Protein AF-A0AAV3U5C5-F1 (afdb_monomer_lite)

Sequence (260 aa):
MSHRVIARTLALFCFAVVALTWTHAQAQTIAQAELSLRKLQQQKQNLAGQLLNLQQQQSAAVASQNEADQELAQKQADLSEVLQHKRNAEIKLHTKPTAENERLVQDLKRSLELSEKIVSRRELEVSRAERRYQSITQRLVGIQRQLAATEISIDGQRTQLASLKQQATAQAQAAAAEAAKRKQQLALKAAEKAEKAAEAKRAVAQPAEPKPAPAEVAEAPEIGRDAAESEAEEPGAAPSLDEQMDAINRASDSIFTTGW

Organism: NCBI:txid1306992

Secondary structure (DSSP, 8-state):
--HHHHHHHHHHHHHHHHHHHHHHHHHHHHHHHHHHHHHHHHHHHHHHHHHHHHHHHHHHHHHHHHHHHHHHHHHHHHHHHHHHHHHHHHHHHHTS--HHHHHHHHHHHHHHHHHHHHHHHHHHHHHHHHHHHHHHHHHHHHHHHHHHHHHHHHHHHHHHHHHHHHHHHHHHHHHHHHHHHHHHHHHHHHHHHHHHHHHHHHHHTPPPP--------------------------PPPPPHHHHHHHHHHHHHTSSS---

Foldseek 3Di:
DDPVVVVVVVVVVVVVVVVVVVLVVLVVVLVVLVVVLVVLVVVLVVLVVVLVVLVVVLVVLVVQLVVLVVVLVVLVVVLVVLVVVLVVLLVVLVVPDDPVSVVVNVVSVVVSVVSVVVSVVSVVSNVVSVVSNVVSVVVSVVSVVVSVVSVVVSVVSVVVSVVSVVVSVVVVVVVVVVVVVVVVVVVVVVVVVVVVVVVVVVVVPDDDDDDDDDDDDDDDDDDDDDDDDDDDDDDDDDDDPVVVVVVVVVVVVVVPPDDD

Structure (mmCIF, N/CA/C/O backbone):
data_AF-A0AAV3U5C5-F1
#
_entry.id   AF-A0AAV3U5C5-F1
#
loop_
_atom_site.group_PDB
_atom_site.id
_atom_site.type_symbol
_atom_site.label_atom_id
_atom_site.label_alt_id
_atom_site.label_comp_id
_atom_site.label_asym_id
_atom_site.label_entity_id
_atom_site.label_seq_id
_atom_site.pdbx_PDB_ins_code
_atom_site.Cartn_x
_atom_site.Cartn_y
_atom_site.Cartn_z
_atom_site.occupancy
_atom_site.B_iso_or_equiv
_atom_site.auth_seq_id
_atom_site.auth_comp_id
_atom_site.auth_asym_id
_atom_site.auth_atom_id
_atom_site.pdbx_PDB_model_num
ATOM 1 N N . MET A 1 1 ? 34.949 -18.029 -66.456 1.00 52.91 1 MET A N 1
ATOM 2 C CA . MET A 1 1 ? 34.682 -17.002 -65.421 1.00 52.91 1 MET A CA 1
ATOM 3 C C . MET A 1 1 ? 35.843 -16.982 -64.443 1.00 52.91 1 MET A C 1
ATOM 5 O O . MET A 1 1 ? 36.230 -18.040 -63.971 1.00 52.91 1 MET A O 1
ATOM 9 N N . SER A 1 2 ? 36.468 -15.828 -64.206 1.00 58.41 2 SER A N 1
ATOM 10 C CA . SER A 1 2 ? 37.715 -15.757 -63.435 1.00 58.41 2 SER A CA 1
ATOM 11 C C . SER A 1 2 ? 37.453 -15.821 -61.925 1.00 58.41 2 SER A C 1
ATOM 13 O O . SER A 1 2 ? 36.527 -15.183 -61.425 1.00 58.41 2 SER A O 1
ATOM 15 N N . HIS A 1 3 ? 38.304 -16.535 -61.179 1.00 60.59 3 HIS A N 1
ATOM 16 C CA . HIS A 1 3 ? 38.264 -16.640 -59.708 1.00 60.59 3 HIS A CA 1
ATOM 17 C C . HIS A 1 3 ? 38.139 -15.284 -58.983 1.00 60.59 3 HIS A C 1
ATOM 19 O O . HIS A 1 3 ? 37.604 -15.206 -57.880 1.00 60.59 3 HIS A O 1
ATOM 25 N N . ARG A 1 4 ? 38.570 -14.190 -59.624 1.00 63.28 4 ARG A N 1
ATOM 26 C CA . ARG A 1 4 ? 38.451 -12.815 -59.118 1.00 63.28 4 ARG A CA 1
ATOM 27 C C . ARG A 1 4 ? 37.014 -12.282 -59.090 1.00 63.28 4 ARG A C 1
ATOM 29 O O . ARG A 1 4 ? 36.712 -11.446 -58.244 1.00 63.28 4 ARG A O 1
ATOM 36 N N . VAL A 1 5 ? 36.143 -12.729 -59.997 1.00 68.12 5 VAL A N 1
ATOM 37 C CA . VAL A 1 5 ? 34.721 -12.341 -60.008 1.00 68.12 5 VAL A CA 1
ATOM 38 C C . VAL A 1 5 ? 33.996 -13.037 -58.863 1.00 68.12 5 VAL A C 1
ATOM 40 O O . VAL A 1 5 ? 33.348 -12.360 -58.074 1.00 68.12 5 VAL A O 1
ATOM 43 N N . ILE A 1 6 ? 34.223 -14.346 -58.703 1.00 70.06 6 ILE A N 1
ATOM 44 C CA . ILE A 1 6 ? 33.633 -15.165 -57.633 1.00 70.06 6 ILE A CA 1
ATOM 45 C C . ILE A 1 6 ? 34.046 -14.635 -56.251 1.00 70.06 6 ILE A C 1
ATOM 47 O O . ILE A 1 6 ? 33.190 -14.427 -55.395 1.00 70.06 6 ILE A O 1
ATOM 51 N N . ALA A 1 7 ? 35.332 -14.322 -56.049 1.00 68.88 7 ALA A N 1
ATOM 52 C CA . ALA A 1 7 ? 35.828 -13.769 -54.786 1.00 68.88 7 ALA A CA 1
ATOM 53 C C . ALA A 1 7 ? 35.222 -12.391 -54.444 1.00 68.88 7 ALA A C 1
ATOM 55 O O . ALA A 1 7 ? 34.944 -12.110 -53.280 1.00 68.88 7 ALA A O 1
ATOM 56 N N . ARG A 1 8 ? 34.969 -11.534 -55.444 1.00 68.88 8 ARG A N 1
ATOM 57 C CA . ARG A 1 8 ? 34.335 -10.219 -55.240 1.00 68.88 8 ARG A CA 1
ATOM 58 C C . ARG A 1 8 ? 32.852 -10.329 -54.905 1.00 68.88 8 ARG A C 1
ATOM 60 O O . ARG A 1 8 ? 32.390 -9.619 -54.017 1.00 68.88 8 ARG A O 1
ATOM 67 N N . THR A 1 9 ? 32.117 -11.217 -55.571 1.00 71.69 9 THR A N 1
ATOM 68 C CA . THR A 1 9 ? 30.705 -11.473 -55.248 1.00 71.69 9 THR A CA 1
ATOM 69 C C . THR A 1 9 ? 30.540 -12.079 -53.858 1.00 71.69 9 THR A C 1
ATOM 71 O O . THR A 1 9 ? 29.644 -11.675 -53.126 1.00 71.69 9 THR A O 1
ATOM 74 N N . LEU A 1 10 ? 31.440 -12.978 -53.452 1.00 71.50 10 LEU A N 1
ATOM 75 C CA . LEU A 1 10 ? 31.389 -13.619 -52.137 1.00 71.50 10 LEU A CA 1
ATOM 76 C C . LEU A 1 10 ? 31.756 -12.634 -51.013 1.00 71.50 10 LEU A C 1
ATOM 78 O O . LEU A 1 10 ? 31.081 -12.594 -49.991 1.00 71.50 10 LEU A O 1
ATOM 82 N N . ALA A 1 11 ? 32.741 -11.757 -51.236 1.00 67.44 11 ALA A N 1
ATOM 83 C CA . ALA A 1 11 ? 33.081 -10.688 -50.294 1.00 67.44 11 ALA A CA 1
ATOM 84 C C . ALA A 1 11 ? 31.945 -9.662 -50.116 1.00 67.44 11 ALA A C 1
ATOM 86 O O . ALA A 1 11 ? 31.666 -9.255 -48.991 1.00 67.44 11 ALA A O 1
ATOM 87 N N . LEU A 1 12 ? 31.265 -9.270 -51.202 1.00 71.69 12 LEU A N 1
ATOM 88 C CA . LEU A 1 12 ? 30.098 -8.379 -51.141 1.00 71.69 12 LEU A CA 1
ATOM 89 C C . LEU A 1 12 ? 28.916 -9.031 -50.416 1.00 71.69 12 LEU A C 1
ATOM 91 O O . LEU A 1 12 ? 28.253 -8.367 -49.622 1.00 71.69 12 LEU A O 1
ATOM 95 N N . PHE A 1 13 ? 28.686 -10.325 -50.643 1.00 70.88 13 PHE A N 1
ATOM 96 C CA . PHE A 1 13 ? 27.645 -11.084 -49.955 1.00 70.88 13 PHE A CA 1
ATOM 97 C C . PHE A 1 13 ? 27.923 -11.187 -48.448 1.00 70.88 13 PHE A C 1
ATOM 99 O O . PHE A 1 13 ? 27.050 -10.871 -47.646 1.00 70.88 13 PHE A O 1
ATOM 106 N N . CYS A 1 14 ? 29.155 -11.516 -48.046 1.00 66.62 14 CYS A N 1
ATOM 107 C CA . CYS A 1 14 ? 29.541 -11.541 -46.632 1.00 66.62 14 CYS A CA 1
ATOM 108 C C . CYS A 1 14 ? 29.395 -10.164 -45.963 1.00 66.62 14 CYS A C 1
ATOM 110 O O . CYS A 1 14 ? 28.895 -10.081 -44.845 1.00 66.62 14 CYS A O 1
ATOM 112 N N . PHE A 1 15 ? 29.768 -9.075 -46.645 1.00 66.38 15 PHE A N 1
ATOM 113 C CA . PHE A 1 15 ? 29.607 -7.718 -46.109 1.00 66.38 15 PHE A CA 1
ATOM 114 C C . PHE A 1 15 ? 28.131 -7.329 -45.939 1.00 66.38 15 PHE A C 1
ATOM 116 O O . PHE A 1 15 ? 27.765 -6.718 -44.935 1.00 66.38 15 PHE A O 1
ATOM 123 N N . ALA A 1 16 ? 27.279 -7.707 -46.898 1.00 63.44 16 ALA A N 1
ATOM 124 C CA . ALA A 1 16 ? 25.841 -7.472 -46.829 1.00 63.44 16 ALA A CA 1
ATOM 125 C C . ALA A 1 16 ? 25.197 -8.252 -45.673 1.00 63.44 16 ALA A C 1
ATOM 127 O O . ALA A 1 16 ? 24.430 -7.676 -44.905 1.00 63.44 16 ALA A O 1
ATOM 128 N N . VAL A 1 17 ? 25.559 -9.527 -45.497 1.00 67.00 17 VAL A N 1
ATOM 129 C CA . VAL A 1 17 ? 25.061 -10.364 -44.395 1.00 67.00 17 VAL A CA 1
ATOM 130 C C . VAL A 1 17 ? 25.483 -9.797 -43.039 1.00 67.00 17 VAL A C 1
ATOM 132 O O . VAL A 1 17 ? 24.638 -9.653 -42.162 1.00 67.00 17 VAL A O 1
ATOM 135 N N . VAL A 1 18 ? 26.746 -9.388 -42.873 1.00 67.81 18 VAL A N 1
ATOM 136 C CA . VAL A 1 18 ? 27.226 -8.784 -41.617 1.00 67.81 18 VAL A CA 1
ATOM 137 C C . VAL A 1 18 ? 26.466 -7.490 -41.299 1.00 67.81 18 VAL A C 1
ATOM 139 O O . VAL A 1 18 ? 25.966 -7.338 -40.185 1.00 67.81 18 VAL A O 1
ATOM 142 N N . ALA A 1 19 ? 26.280 -6.598 -42.277 1.00 62.50 19 ALA A N 1
ATOM 143 C CA . ALA A 1 19 ? 25.527 -5.354 -42.089 1.00 62.50 19 ALA A CA 1
ATOM 144 C C . ALA A 1 19 ? 24.040 -5.593 -41.737 1.00 62.50 19 ALA A C 1
ATOM 146 O O . ALA A 1 19 ? 23.488 -4.924 -40.858 1.00 62.50 19 ALA A O 1
ATOM 147 N N . LEU A 1 20 ? 23.401 -6.582 -42.370 1.00 62.69 20 LEU A N 1
ATOM 148 C CA . LEU A 1 20 ? 22.025 -6.995 -42.069 1.00 62.69 20 LEU A CA 1
ATOM 149 C C . LEU A 1 20 ? 21.899 -7.600 -40.666 1.00 62.69 20 LEU A C 1
ATOM 151 O O . LEU A 1 20 ? 20.990 -7.244 -39.922 1.00 62.69 20 LEU A O 1
ATOM 155 N N . THR A 1 21 ? 22.827 -8.466 -40.258 1.00 68.88 21 THR A N 1
ATOM 156 C CA . THR A 1 21 ? 22.785 -9.064 -38.913 1.00 68.88 21 THR A CA 1
ATOM 157 C C . THR A 1 21 ? 23.006 -8.037 -37.804 1.00 68.88 21 THR A C 1
ATOM 159 O O . THR A 1 21 ? 22.402 -8.146 -36.738 1.00 68.88 21 THR A O 1
ATOM 162 N N . TRP A 1 22 ? 23.816 -7.006 -38.052 1.00 65.12 22 TRP A N 1
ATOM 163 C CA . TRP A 1 22 ? 24.152 -6.009 -37.037 1.00 65.12 22 TRP A CA 1
ATOM 164 C C . TRP A 1 22 ? 23.026 -4.992 -36.815 1.00 65.12 22 TRP A C 1
ATOM 166 O O . TRP A 1 22 ? 22.674 -4.688 -35.675 1.00 65.12 22 TRP A O 1
ATOM 176 N N . THR A 1 23 ? 22.380 -4.552 -37.897 1.00 68.75 23 THR A N 1
ATOM 177 C CA . THR A 1 23 ? 21.176 -3.707 -37.826 1.00 68.75 23 THR A CA 1
ATOM 178 C C . THR A 1 23 ? 19.999 -4.445 -37.185 1.00 68.75 23 THR A C 1
ATOM 180 O O . THR A 1 23 ? 19.270 -3.866 -36.380 1.00 68.75 23 THR A O 1
ATOM 183 N N . HIS A 1 24 ? 19.848 -5.744 -37.459 1.00 72.56 24 HIS A N 1
ATOM 184 C CA . HIS A 1 24 ? 18.812 -6.563 -36.834 1.00 72.56 24 HIS A CA 1
ATOM 185 C C . HIS A 1 24 ? 19.057 -6.765 -35.330 1.00 72.56 24 HIS A C 1
ATOM 187 O O . HIS A 1 24 ? 18.125 -6.648 -34.535 1.00 72.56 24 HIS A O 1
ATOM 193 N N . ALA A 1 25 ? 20.310 -6.987 -34.918 1.00 73.88 25 ALA A N 1
ATOM 194 C CA . ALA A 1 25 ? 20.675 -7.091 -33.506 1.00 73.88 25 ALA A CA 1
ATOM 195 C C . ALA A 1 25 ? 20.388 -5.790 -32.731 1.00 73.88 25 ALA A C 1
ATOM 197 O O . ALA A 1 25 ? 19.863 -5.842 -31.622 1.00 73.88 25 ALA A O 1
ATOM 198 N N . GLN A 1 26 ? 20.655 -4.619 -33.321 1.00 79.25 26 GLN A N 1
ATOM 199 C CA . GLN A 1 26 ? 20.307 -3.327 -32.711 1.00 79.25 26 GLN A CA 1
ATOM 200 C C . GLN A 1 26 ? 18.803 -3.059 -32.649 1.00 79.25 26 GLN A C 1
ATOM 202 O O . GLN A 1 26 ? 18.301 -2.541 -31.653 1.00 79.25 26 GLN A O 1
ATOM 207 N N . ALA A 1 27 ? 18.061 -3.416 -33.697 1.00 81.44 27 ALA A N 1
ATOM 208 C CA . ALA A 1 27 ? 16.608 -3.294 -33.677 1.00 81.44 27 ALA A CA 1
ATOM 209 C C . ALA A 1 27 ? 15.999 -4.160 -32.560 1.00 81.44 27 ALA A C 1
ATOM 211 O O . ALA A 1 27 ? 15.094 -3.717 -31.853 1.00 81.44 27 ALA A O 1
ATOM 212 N N . GLN A 1 28 ? 16.542 -5.363 -32.346 1.00 87.06 28 GLN A N 1
ATOM 213 C CA . GLN A 1 28 ? 16.124 -6.248 -31.261 1.00 87.06 28 GLN A CA 1
ATOM 214 C C . GLN A 1 28 ? 16.450 -5.681 -29.875 1.00 87.06 28 GLN A C 1
ATOM 216 O O . GLN A 1 28 ? 15.596 -5.748 -28.992 1.00 87.06 28 GLN A O 1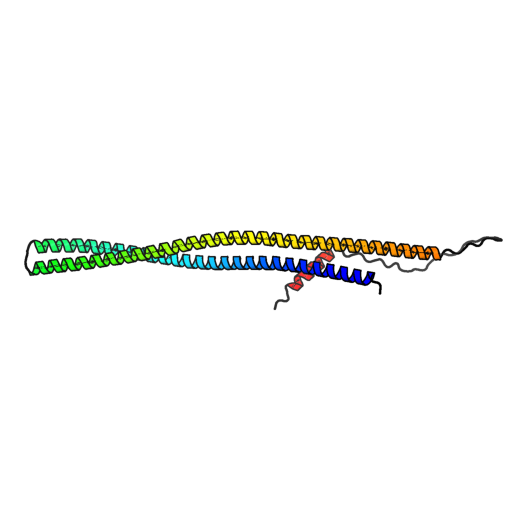
ATOM 221 N N . THR A 1 29 ? 17.631 -5.089 -29.662 1.00 88.88 29 THR A N 1
ATOM 222 C CA . THR A 1 29 ? 17.974 -4.492 -28.357 1.00 88.88 29 THR A CA 1
ATOM 223 C C . THR A 1 29 ? 17.104 -3.281 -28.032 1.00 88.88 29 THR A C 1
ATOM 225 O O . THR A 1 29 ? 16.639 -3.151 -26.899 1.00 88.88 29 THR A O 1
ATOM 228 N N . ILE A 1 30 ? 16.804 -2.432 -29.020 1.00 90.06 30 ILE A N 1
ATOM 229 C CA . ILE A 1 30 ? 15.871 -1.312 -28.846 1.00 90.06 30 ILE A CA 1
ATOM 230 C C . ILE A 1 30 ? 14.464 -1.834 -28.536 1.00 90.06 30 ILE A C 1
ATOM 232 O O . ILE A 1 30 ? 13.859 -1.395 -27.560 1.00 90.06 30 ILE A O 1
ATOM 236 N N . ALA A 1 31 ? 13.961 -2.813 -29.293 1.00 90.44 31 ALA A N 1
ATOM 237 C CA . ALA A 1 31 ? 12.640 -3.396 -29.057 1.00 90.44 31 ALA A CA 1
ATOM 238 C C . ALA A 1 31 ? 12.519 -4.041 -27.662 1.00 90.44 31 ALA A C 1
ATOM 240 O O . ALA A 1 31 ? 11.490 -3.907 -26.997 1.00 90.44 31 ALA A O 1
ATOM 241 N N . GLN A 1 32 ? 13.576 -4.703 -27.181 1.00 92.25 32 GLN A N 1
ATOM 242 C CA . GLN A 1 32 ? 13.624 -5.260 -25.826 1.00 92.25 32 GLN A CA 1
ATOM 243 C C . GLN A 1 32 ? 13.565 -4.168 -24.750 1.00 92.25 32 GLN A C 1
ATOM 245 O O . GLN A 1 32 ? 12.815 -4.318 -23.783 1.00 92.25 32 GLN A O 1
ATOM 250 N N . ALA A 1 33 ? 14.297 -3.065 -24.932 1.00 91.06 33 ALA A N 1
ATOM 251 C CA . ALA A 1 33 ? 14.271 -1.918 -24.022 1.00 91.06 33 ALA A CA 1
ATOM 252 C C . ALA A 1 33 ? 12.919 -1.173 -24.040 1.00 91.06 33 ALA A C 1
ATOM 254 O O . ALA A 1 33 ? 12.448 -0.677 -23.018 1.00 91.06 33 ALA A O 1
ATOM 255 N N . GLU A 1 34 ? 12.234 -1.115 -25.182 1.00 94.19 34 GLU A N 1
ATOM 256 C CA . GLU A 1 34 ? 10.872 -0.568 -25.245 1.00 94.19 34 GLU A CA 1
ATOM 257 C C . GLU A 1 34 ? 9.866 -1.467 -24.524 1.00 94.19 34 GLU A C 1
ATOM 259 O O . GLU A 1 34 ? 8.966 -0.985 -23.831 1.00 94.19 34 GLU A O 1
ATOM 264 N N . LEU A 1 35 ? 10.023 -2.784 -24.648 1.00 96.06 35 LEU A N 1
ATOM 265 C CA . LEU A 1 35 ? 9.165 -3.752 -23.979 1.00 96.06 35 LEU A CA 1
ATOM 266 C C . LEU A 1 35 ? 9.375 -3.749 -22.458 1.00 96.06 35 LEU A C 1
ATOM 268 O O . LEU A 1 35 ? 8.392 -3.818 -21.717 1.00 96.06 35 LEU A O 1
ATOM 272 N N . SER A 1 36 ? 10.616 -3.632 -21.971 1.00 93.62 36 SER A N 1
ATOM 273 C CA . SER A 1 36 ? 10.896 -3.468 -20.534 1.00 93.62 36 SER A CA 1
ATOM 274 C C . SER A 1 36 ? 10.278 -2.178 -19.990 1.00 93.62 36 SER A C 1
ATOM 276 O O . SER A 1 36 ? 9.629 -2.207 -18.943 1.00 93.62 36 SER A O 1
ATOM 278 N N . LEU A 1 37 ? 10.385 -1.069 -20.730 1.00 95.50 37 LEU A N 1
ATOM 279 C CA . LEU A 1 37 ? 9.759 0.202 -20.372 1.00 95.50 37 LEU A CA 1
ATOM 280 C C . LEU A 1 37 ? 8.234 0.068 -20.258 1.00 95.50 37 LEU A C 1
ATOM 282 O O . LEU A 1 37 ? 7.653 0.504 -19.264 1.00 95.50 37 LEU A O 1
ATOM 286 N N . ARG A 1 38 ? 7.581 -0.564 -21.243 1.00 96.25 38 ARG A N 1
ATOM 287 C CA . ARG A 1 38 ? 6.127 -0.802 -21.216 1.00 96.25 38 ARG A CA 1
ATOM 288 C C . ARG A 1 38 ? 5.714 -1.641 -20.008 1.00 96.25 38 ARG A C 1
ATOM 290 O O . ARG A 1 38 ? 4.734 -1.308 -19.347 1.00 96.25 38 ARG A O 1
ATOM 297 N N . LYS A 1 39 ? 6.481 -2.686 -19.674 1.00 96.69 39 LYS A N 1
ATOM 298 C CA . LYS A 1 39 ? 6.239 -3.506 -18.475 1.00 96.69 39 LYS A CA 1
ATOM 299 C C . LYS A 1 39 ? 6.327 -2.682 -17.191 1.00 96.69 39 LYS A C 1
ATOM 301 O O . LYS A 1 39 ? 5.444 -2.795 -16.347 1.00 96.69 39 LYS A O 1
ATOM 306 N N . LEU A 1 40 ? 7.340 -1.826 -17.055 1.00 96.00 40 LEU A N 1
ATOM 307 C CA . LEU A 1 40 ? 7.472 -0.941 -15.893 1.00 96.00 40 LEU A CA 1
ATOM 308 C C . LEU A 1 40 ? 6.335 0.087 -15.815 1.00 96.00 40 LEU A C 1
ATOM 310 O O . LEU A 1 40 ? 5.823 0.359 -14.732 1.00 96.00 40 LEU A O 1
ATOM 314 N N . GLN A 1 41 ? 5.891 0.629 -16.951 1.00 95.50 41 GLN A N 1
ATOM 315 C CA . GLN A 1 41 ? 4.736 1.530 -17.004 1.00 95.50 41 GLN A CA 1
ATOM 316 C C . GLN A 1 41 ? 3.443 0.827 -16.579 1.00 95.50 41 GLN A C 1
ATOM 318 O O . GLN A 1 41 ? 2.683 1.377 -15.781 1.00 95.50 41 GLN A O 1
ATOM 323 N N . GLN A 1 42 ? 3.222 -0.404 -17.044 1.00 97.06 42 GLN A N 1
ATOM 324 C CA . GLN A 1 42 ? 2.090 -1.223 -16.615 1.00 97.06 42 GLN A CA 1
ATOM 325 C C . GLN A 1 42 ? 2.174 -1.548 -15.117 1.00 97.06 42 GLN A C 1
ATOM 327 O O . GLN A 1 42 ? 1.183 -1.434 -14.400 1.00 97.06 42 GLN A O 1
ATOM 332 N N . GLN A 1 43 ? 3.363 -1.890 -14.612 1.00 96.50 43 GLN A N 1
ATOM 333 C CA . GLN A 1 43 ? 3.586 -2.100 -13.183 1.00 96.50 43 GLN A CA 1
ATOM 334 C C . GLN A 1 43 ? 3.258 -0.838 -12.376 1.00 96.50 43 GLN A C 1
ATOM 336 O O . GLN A 1 43 ? 2.560 -0.933 -11.369 1.00 96.50 43 GLN A O 1
ATOM 341 N N . LYS A 1 44 ? 3.687 0.345 -12.831 1.00 95.88 44 LYS A N 1
ATOM 342 C CA . LYS A 1 44 ? 3.350 1.626 -12.195 1.00 95.88 44 LYS A CA 1
ATOM 343 C C . LYS A 1 44 ? 1.837 1.861 -12.155 1.00 95.88 44 LYS A C 1
ATOM 345 O O . LYS A 1 44 ? 1.323 2.250 -11.111 1.00 95.88 44 LYS A O 1
ATOM 350 N N . GLN A 1 45 ? 1.119 1.596 -13.248 1.00 96.25 45 GLN A N 1
ATOM 351 C CA . GLN A 1 45 ? -0.346 1.714 -13.286 1.00 96.25 45 GLN A CA 1
ATOM 352 C C . GLN A 1 45 ? -1.023 0.750 -12.304 1.00 96.25 45 GLN A C 1
ATOM 354 O O . GLN A 1 45 ? -1.907 1.157 -11.552 1.00 96.25 45 GLN A O 1
ATOM 359 N N . ASN A 1 46 ? -0.565 -0.502 -12.248 1.00 97.00 46 ASN A N 1
ATOM 360 C CA . ASN A 1 46 ? -1.079 -1.493 -11.304 1.00 97.00 46 ASN A CA 1
ATOM 361 C C . ASN A 1 46 ? -0.843 -1.064 -9.849 1.00 97.00 46 ASN A C 1
ATOM 363 O O . ASN A 1 46 ? -1.760 -1.136 -9.033 1.00 97.00 46 ASN A O 1
ATOM 367 N N . LEU A 1 47 ? 0.361 -0.579 -9.525 1.00 96.50 47 LEU A N 1
ATOM 368 C CA . LEU A 1 47 ? 0.689 -0.069 -8.192 1.00 96.50 47 LEU A CA 1
ATOM 369 C C . LEU A 1 47 ? -0.152 1.162 -7.832 1.00 96.50 47 LEU A C 1
ATOM 371 O O . LEU A 1 47 ? -0.626 1.253 -6.704 1.00 96.50 47 LEU A O 1
ATOM 375 N N . ALA A 1 48 ? -0.400 2.070 -8.779 1.00 93.31 48 ALA A N 1
ATOM 376 C CA . ALA A 1 48 ? -1.277 3.221 -8.568 1.00 93.31 48 ALA A CA 1
ATOM 377 C C . ALA A 1 48 ? -2.732 2.797 -8.291 1.00 93.31 48 ALA A C 1
ATOM 379 O O . ALA A 1 48 ? -3.364 3.321 -7.375 1.00 93.31 48 ALA A O 1
ATOM 380 N N . GLY A 1 49 ? -3.248 1.799 -9.015 1.00 95.75 49 GLY A N 1
ATOM 381 C CA . GLY A 1 49 ? -4.569 1.225 -8.745 1.00 95.75 49 GLY A CA 1
ATOM 382 C C . GLY A 1 49 ? -4.653 0.555 -7.368 1.00 95.75 49 GLY A C 1
ATOM 383 O O . GLY A 1 49 ? -5.621 0.746 -6.634 1.00 95.75 49 GLY A O 1
ATOM 384 N N . GLN A 1 50 ? -3.617 -0.190 -6.970 1.00 96.38 50 GLN A N 1
ATOM 385 C CA . GLN A 1 50 ? -3.537 -0.775 -5.628 1.00 96.38 50 GLN A CA 1
ATOM 386 C C . GLN A 1 50 ? -3.449 0.292 -4.531 1.00 96.38 50 GLN A C 1
ATOM 388 O O . GLN A 1 50 ? -4.081 0.134 -3.487 1.00 96.38 50 GLN A O 1
ATOM 393 N N . LEU A 1 51 ? -2.705 1.376 -4.769 1.00 96.50 51 LEU A N 1
ATOM 394 C CA . LEU A 1 51 ? -2.607 2.514 -3.859 1.00 96.50 51 LEU A CA 1
ATOM 395 C C . LEU A 1 51 ? -3.987 3.137 -3.622 1.00 96.50 51 LEU A C 1
ATOM 397 O O . LEU A 1 51 ? -4.380 3.302 -2.471 1.00 96.50 51 LEU A O 1
ATOM 401 N N . LEU A 1 52 ? -4.735 3.415 -4.693 1.00 95.88 52 LEU A N 1
ATOM 402 C CA . LEU A 1 52 ? -6.081 3.982 -4.606 1.00 95.88 52 LEU A CA 1
ATOM 403 C C . LEU A 1 52 ? -7.027 3.073 -3.805 1.00 95.88 52 LEU A C 1
ATOM 405 O O . LEU A 1 52 ? -7.716 3.535 -2.897 1.00 95.88 52 LEU A O 1
ATOM 409 N N . ASN A 1 53 ? -7.015 1.767 -4.087 1.00 95.31 53 ASN A N 1
ATOM 410 C CA . ASN A 1 53 ? -7.826 0.794 -3.351 1.00 95.31 53 ASN A CA 1
ATOM 411 C C . ASN A 1 53 ? -7.456 0.740 -1.862 1.00 95.31 53 ASN A C 1
ATOM 413 O O . ASN A 1 53 ? -8.336 0.695 -1.004 1.00 95.31 53 ASN A O 1
ATOM 417 N N . LEU A 1 54 ? -6.162 0.759 -1.530 1.00 95.19 54 LEU A N 1
ATOM 418 C CA . LEU A 1 54 ? -5.727 0.784 -0.134 1.00 95.19 54 LEU A CA 1
ATOM 419 C C . LEU A 1 54 ? -6.088 2.096 0.568 1.00 95.19 54 LEU A C 1
ATOM 421 O O . LEU A 1 54 ? -6.417 2.054 1.747 1.00 95.19 54 LEU A O 1
ATOM 425 N N . GLN A 1 55 ? -6.061 3.237 -0.125 1.00 94.75 55 GLN A N 1
ATOM 426 C CA . GLN A 1 55 ? -6.498 4.518 0.441 1.00 94.75 55 GLN A CA 1
ATOM 427 C C . GLN A 1 55 ? -7.987 4.483 0.809 1.00 94.75 55 GLN A C 1
ATOM 429 O O . GLN A 1 55 ? -8.354 4.907 1.902 1.00 94.75 55 GLN A O 1
ATOM 434 N N . GLN A 1 56 ? -8.834 3.894 -0.042 1.00 95.31 56 GLN A N 1
ATOM 435 C CA . GLN A 1 56 ? -10.255 3.688 0.268 1.00 95.31 56 GLN A CA 1
ATOM 436 C C . GLN A 1 56 ? -10.459 2.725 1.450 1.00 95.31 56 GLN A C 1
ATOM 438 O O . GLN A 1 56 ? -11.288 2.961 2.331 1.00 95.31 56 GLN A O 1
ATOM 443 N N . GLN A 1 57 ? -9.677 1.643 1.510 1.00 94.31 57 GLN A N 1
ATOM 444 C CA . GLN A 1 57 ? -9.704 0.728 2.654 1.00 94.31 57 GLN A CA 1
ATOM 445 C C . GLN A 1 57 ? -9.229 1.412 3.938 1.00 94.31 57 GLN A C 1
ATOM 447 O O . GLN A 1 57 ? -9.776 1.143 5.003 1.00 94.31 57 GLN A O 1
ATOM 452 N N . GLN A 1 58 ? -8.244 2.309 3.852 1.00 94.44 58 GLN A N 1
ATOM 453 C CA . GLN A 1 58 ? -7.754 3.071 4.994 1.00 94.44 58 GLN A CA 1
ATOM 454 C C . GLN A 1 58 ? -8.834 4.007 5.527 1.00 94.44 58 GLN A C 1
ATOM 456 O O . GLN A 1 58 ? -9.071 4.003 6.730 1.00 94.44 58 GLN A O 1
ATOM 461 N N . SER A 1 59 ? -9.532 4.750 4.662 1.00 92.81 59 SER A N 1
ATOM 462 C CA . SER A 1 59 ? -10.632 5.612 5.107 1.00 92.81 59 SER A CA 1
ATOM 463 C C . SER A 1 59 ? -11.750 4.813 5.778 1.00 92.81 59 SER A C 1
ATOM 465 O O . SER A 1 59 ? -12.242 5.216 6.829 1.00 92.81 59 SER A O 1
ATOM 467 N N . ALA A 1 60 ? -12.100 3.644 5.229 1.00 93.19 60 ALA A N 1
ATOM 468 C CA . ALA A 1 60 ? -13.088 2.758 5.842 1.00 93.19 60 ALA A CA 1
ATOM 469 C C . ALA A 1 60 ? -12.604 2.185 7.188 1.00 93.19 60 ALA A C 1
ATOM 471 O O . ALA A 1 60 ? -13.382 2.084 8.133 1.00 93.19 60 ALA A O 1
ATOM 472 N N . ALA A 1 61 ? -11.319 1.837 7.301 1.00 94.19 61 ALA A N 1
ATOM 473 C CA . ALA A 1 61 ? -10.734 1.343 8.544 1.00 94.19 61 ALA A CA 1
ATOM 474 C C . ALA A 1 61 ? -10.691 2.422 9.636 1.00 94.19 61 ALA A C 1
ATOM 476 O O . ALA A 1 61 ? -10.982 2.109 10.785 1.00 94.19 61 ALA A O 1
ATOM 477 N N . VAL A 1 62 ? -10.384 3.675 9.281 1.00 95.00 62 VAL A N 1
ATOM 478 C CA . VAL A 1 62 ? -10.438 4.819 10.208 1.00 95.00 62 VAL A CA 1
ATOM 479 C C . VAL A 1 62 ? -11.866 5.053 10.692 1.00 95.00 62 VAL A C 1
ATOM 481 O O . VAL A 1 62 ? -12.082 5.192 11.890 1.00 95.00 62 VAL A O 1
ATOM 484 N N . ALA A 1 63 ? -12.847 5.045 9.784 1.00 93.25 63 ALA A N 1
ATOM 485 C CA . ALA A 1 63 ? -14.252 5.181 10.160 1.00 93.25 63 ALA A CA 1
ATOM 486 C C . ALA A 1 63 ? -14.686 4.064 11.125 1.00 93.25 63 ALA A C 1
ATOM 488 O O . ALA A 1 63 ? -15.202 4.352 12.200 1.00 93.25 63 ALA A O 1
ATOM 489 N N . SER A 1 64 ? -14.375 2.804 10.798 1.00 91.69 64 SER A N 1
ATOM 490 C CA . SER A 1 64 ? -14.687 1.654 11.656 1.00 91.69 64 SER A CA 1
ATOM 491 C C . SER A 1 64 ? -13.981 1.703 13.015 1.00 91.69 64 SER A C 1
ATOM 493 O O . SER A 1 64 ? -14.541 1.220 13.996 1.00 91.69 64 SER A O 1
ATOM 495 N N . GLN A 1 65 ? -12.759 2.238 13.084 1.00 94.31 65 GLN A N 1
ATOM 496 C CA . GLN A 1 65 ? -12.053 2.424 14.349 1.00 94.31 65 GLN A CA 1
ATOM 497 C C . GLN A 1 65 ? -12.746 3.487 15.205 1.00 94.31 65 GLN A C 1
ATOM 499 O O . GLN A 1 65 ? -13.052 3.214 16.359 1.00 94.31 65 GLN A O 1
ATOM 504 N N . ASN A 1 66 ? -13.071 4.645 14.625 1.00 95.06 66 ASN A N 1
ATOM 505 C CA . ASN A 1 66 ? -13.764 5.720 15.337 1.00 95.06 66 ASN A CA 1
ATOM 506 C C . ASN A 1 66 ? -15.134 5.269 15.871 1.00 95.06 66 ASN A C 1
ATOM 508 O O . ASN A 1 66 ? -15.489 5.598 16.999 1.00 95.06 66 ASN A O 1
ATOM 512 N N . GLU A 1 67 ? -15.891 4.503 15.080 1.00 94.88 67 GLU A N 1
ATOM 513 C CA . GLU A 1 67 ? -17.163 3.910 15.513 1.00 94.88 67 GLU A CA 1
ATOM 514 C C . GLU A 1 67 ? -16.961 2.950 16.694 1.00 94.88 67 GLU A C 1
ATOM 516 O O . GLU A 1 67 ? -17.668 3.048 17.696 1.00 94.88 67 GLU A O 1
ATOM 521 N N . ALA A 1 68 ? -15.962 2.062 16.621 1.00 93.06 68 ALA A N 1
ATOM 522 C CA . ALA A 1 68 ? -15.652 1.133 17.706 1.00 93.06 68 ALA A CA 1
ATOM 523 C C . ALA A 1 68 ? -15.208 1.858 18.990 1.00 93.06 68 ALA A C 1
ATOM 525 O O . ALA A 1 68 ? -15.638 1.484 20.082 1.00 93.06 68 ALA A O 1
ATOM 526 N N . ASP A 1 69 ? -14.394 2.908 18.864 1.00 96.12 69 ASP A N 1
ATOM 527 C CA . ASP A 1 69 ? -13.932 3.731 19.987 1.00 96.12 69 ASP A CA 1
ATOM 528 C C . ASP A 1 69 ? -15.101 4.473 20.647 1.00 96.12 69 ASP A C 1
ATOM 530 O O . ASP A 1 69 ? -15.212 4.511 21.875 1.00 96.12 69 ASP A O 1
ATOM 534 N N . GLN A 1 70 ? -16.018 5.014 19.841 1.00 95.88 70 GLN A N 1
ATOM 535 C CA . GLN A 1 70 ? -17.219 5.681 20.335 1.00 95.88 70 GLN A CA 1
ATOM 536 C C . GLN A 1 70 ? -18.157 4.703 21.057 1.00 95.88 70 GLN A C 1
ATOM 538 O O . GLN A 1 70 ? -18.647 5.011 22.147 1.00 95.88 70 GLN A O 1
ATOM 543 N N . GLU A 1 71 ? -18.390 3.515 20.492 1.00 94.31 71 GLU A N 1
ATOM 544 C CA . GLU A 1 71 ? -19.189 2.469 21.138 1.00 94.31 71 GLU A CA 1
ATOM 545 C C . GLU A 1 71 ? -18.555 1.993 22.450 1.00 94.31 71 GLU A C 1
ATOM 547 O O . GLU A 1 71 ? -19.262 1.787 23.442 1.00 94.31 71 GLU A O 1
ATOM 552 N N . LEU A 1 72 ? -17.229 1.832 22.482 1.00 96.44 72 LEU A N 1
ATOM 553 C CA . LEU A 1 72 ? -16.504 1.466 23.694 1.00 96.44 72 LEU A CA 1
ATOM 554 C C . LEU A 1 72 ? -16.659 2.543 24.771 1.00 96.44 72 LEU A C 1
ATOM 556 O O . LEU A 1 72 ? -17.006 2.210 25.904 1.00 96.44 72 LEU A O 1
ATOM 560 N N . ALA A 1 73 ? -16.468 3.816 24.419 1.00 95.81 73 ALA A N 1
ATOM 561 C CA . ALA A 1 73 ? -16.637 4.933 25.345 1.00 95.81 73 ALA A CA 1
ATOM 562 C C . ALA A 1 73 ? -18.059 4.971 25.927 1.00 95.81 73 ALA A C 1
ATOM 564 O O . ALA A 1 73 ? -18.231 5.124 27.138 1.00 95.81 73 ALA A O 1
ATOM 565 N N . GLN A 1 74 ? -19.079 4.745 25.092 1.00 95.69 74 GLN A N 1
ATOM 566 C CA . GLN A 1 74 ? -20.463 4.653 25.554 1.00 95.69 74 GLN A CA 1
ATOM 567 C C . GLN A 1 74 ? -20.659 3.478 26.522 1.00 95.69 74 GLN A C 1
ATOM 569 O O . GLN A 1 74 ? -21.257 3.645 27.582 1.00 95.69 74 GLN A O 1
ATOM 574 N N . LYS A 1 75 ? -20.122 2.291 26.213 1.00 94.38 75 LYS A N 1
ATOM 575 C CA . LYS A 1 75 ? -20.258 1.119 27.093 1.00 94.38 75 LYS A CA 1
ATOM 576 C C . LYS A 1 75 ? -19.484 1.257 28.400 1.00 94.38 75 LYS A C 1
ATOM 578 O O . LYS A 1 75 ? -19.936 0.741 29.420 1.00 94.38 75 LYS A O 1
ATOM 583 N N . GLN A 1 76 ? -18.354 1.956 28.394 1.00 95.62 76 GLN A N 1
ATOM 584 C CA . GLN A 1 76 ? -17.610 2.288 29.607 1.00 95.62 76 GLN A CA 1
ATOM 585 C C . GLN A 1 76 ? -18.382 3.281 30.486 1.00 95.62 76 GLN A C 1
ATOM 587 O O . GLN A 1 76 ? -18.438 3.088 31.702 1.00 95.62 76 GLN A O 1
ATOM 592 N N . ALA A 1 77 ? -19.031 4.285 29.887 1.00 94.56 77 ALA A N 1
ATOM 593 C CA . ALA A 1 77 ? -19.918 5.195 30.608 1.00 94.56 77 ALA A CA 1
ATOM 594 C C . ALA A 1 77 ? -21.101 4.434 31.234 1.00 94.56 77 ALA A C 1
ATOM 596 O O . ALA A 1 77 ? -21.276 4.496 32.453 1.00 94.56 77 ALA A O 1
ATOM 597 N N . ASP A 1 78 ? -21.811 3.613 30.449 1.00 93.44 78 ASP A N 1
ATOM 598 C CA . ASP A 1 78 ? -22.902 2.751 30.930 1.00 93.44 78 ASP A CA 1
ATOM 599 C C . ASP A 1 78 ? -22.438 1.858 32.103 1.00 93.44 78 ASP A C 1
ATOM 601 O O . ASP A 1 78 ? -23.119 1.732 33.123 1.00 93.44 78 ASP A O 1
ATOM 605 N N . LEU A 1 79 ? -21.257 1.230 31.985 1.00 94.50 79 LEU A N 1
ATOM 606 C CA . LEU A 1 79 ? -20.698 0.372 33.033 1.00 94.50 79 LEU A CA 1
ATOM 607 C C . LEU A 1 79 ? -20.411 1.161 34.313 1.00 94.50 79 LEU A C 1
ATOM 609 O O . LEU A 1 79 ? -20.664 0.649 35.402 1.00 94.50 79 LEU A O 1
ATOM 613 N N . SER A 1 80 ? -19.901 2.387 34.198 1.00 94.50 80 SER A N 1
ATOM 614 C CA . SER A 1 80 ? -19.589 3.231 35.353 1.00 94.50 80 SER A CA 1
ATOM 615 C C . SER A 1 80 ? -20.843 3.583 36.164 1.00 94.50 80 SER A C 1
ATOM 617 O O . SER A 1 80 ? -20.846 3.431 37.390 1.00 94.50 80 SER A O 1
ATOM 619 N N . GLU A 1 81 ? -21.941 3.927 35.485 1.00 93.38 81 GLU A N 1
ATOM 620 C CA . GLU A 1 81 ? -23.239 4.192 36.110 1.00 93.38 81 GLU A CA 1
ATOM 621 C C . GLU A 1 81 ? -23.806 2.924 36.757 1.00 93.38 81 GLU A C 1
ATOM 623 O O . GLU A 1 81 ? -24.207 2.922 37.927 1.00 93.38 81 GLU A O 1
ATOM 628 N N . VAL A 1 82 ? -23.783 1.805 36.024 1.00 91.00 82 VAL A N 1
ATOM 629 C CA . VAL A 1 82 ? -24.240 0.503 36.523 1.00 91.00 82 VAL A CA 1
ATOM 630 C C . VAL A 1 82 ? -23.459 0.089 37.769 1.00 91.00 82 VAL A C 1
ATOM 632 O O . VAL A 1 82 ? -24.060 -0.358 38.748 1.00 91.00 82 VAL A O 1
ATOM 635 N N . LEU A 1 83 ? -22.138 0.256 37.767 1.00 91.44 83 LEU A N 1
ATOM 636 C CA . LEU A 1 83 ? -21.271 -0.076 38.892 1.00 91.44 83 LEU A CA 1
ATOM 637 C C . LEU A 1 83 ? -21.625 0.771 40.118 1.00 91.44 83 LEU A C 1
ATOM 639 O O . LEU A 1 83 ? -21.780 0.221 41.212 1.00 91.44 83 LEU A O 1
ATOM 643 N N . GLN A 1 84 ? -21.824 2.080 39.945 1.00 92.31 84 GLN A N 1
ATOM 644 C CA . GLN A 1 84 ? -22.221 2.977 41.030 1.00 92.31 84 GLN A CA 1
ATOM 645 C C . GLN A 1 84 ? -23.576 2.575 41.633 1.00 92.31 84 GLN A C 1
ATOM 647 O O . GLN A 1 84 ? -23.700 2.431 42.854 1.00 92.31 84 GLN A O 1
ATOM 652 N N . HIS A 1 85 ? -24.591 2.341 40.799 1.00 91.00 85 HIS A N 1
ATOM 653 C CA . HIS A 1 85 ? -25.920 1.945 41.266 1.00 91.00 85 HIS A CA 1
ATOM 654 C C . HIS A 1 85 ? -25.920 0.573 41.944 1.00 91.00 85 HIS A C 1
ATOM 656 O O . HIS A 1 85 ? -26.513 0.417 43.016 1.00 91.00 85 HIS A O 1
ATOM 662 N N . LYS A 1 86 ? -25.231 -0.416 41.362 1.00 90.50 86 LYS A N 1
ATOM 663 C CA . LYS A 1 86 ? -25.177 -1.779 41.902 1.00 90.50 86 LYS A CA 1
ATOM 664 C C . LYS A 1 86 ? -24.392 -1.856 43.206 1.00 90.50 86 LYS A C 1
ATOM 666 O O . LYS A 1 86 ? -24.872 -2.507 44.128 1.00 90.50 86 LYS A O 1
ATOM 671 N N . ARG A 1 87 ? -23.264 -1.146 43.342 1.00 89.06 87 ARG A N 1
ATOM 672 C CA . ARG A 1 87 ? -22.531 -1.073 44.622 1.00 89.06 87 ARG A CA 1
ATOM 673 C C . ARG A 1 87 ? -23.368 -0.430 45.723 1.00 89.06 87 ARG A C 1
ATOM 675 O O . ARG A 1 87 ? -23.417 -0.945 46.834 1.00 89.06 87 ARG A O 1
ATOM 682 N N . ASN A 1 88 ? -24.084 0.652 45.418 1.00 90.19 88 ASN A N 1
ATOM 683 C CA . ASN A 1 88 ? -24.984 1.282 46.388 1.00 90.19 88 ASN A CA 1
ATOM 684 C C . ASN A 1 88 ? -26.132 0.348 46.805 1.00 90.19 88 ASN A C 1
ATOM 686 O O . ASN A 1 88 ? -26.525 0.336 47.973 1.00 90.19 88 ASN A O 1
ATOM 690 N N . ALA A 1 89 ? -26.672 -0.435 45.868 1.00 87.94 89 ALA A N 1
ATOM 691 C CA . ALA A 1 89 ? -27.684 -1.446 46.161 1.00 87.94 89 ALA A CA 1
ATOM 692 C C . ALA A 1 89 ? -27.120 -2.591 47.020 1.00 87.94 89 ALA A C 1
ATOM 694 O O . ALA A 1 89 ? -27.747 -2.966 48.006 1.00 87.94 89 ALA A O 1
ATOM 695 N N . GLU A 1 90 ? -25.920 -3.085 46.709 1.00 88.44 90 GLU A N 1
ATOM 696 C CA . GLU A 1 90 ? -25.215 -4.099 47.502 1.00 88.44 90 GLU A CA 1
ATOM 697 C C . GLU A 1 90 ? -24.990 -3.628 48.948 1.00 88.44 90 GLU A C 1
ATOM 699 O O . GLU A 1 90 ? -25.336 -4.348 49.884 1.00 88.44 90 GLU A O 1
ATOM 704 N N . ILE A 1 91 ? -24.509 -2.394 49.149 1.00 89.25 91 ILE A N 1
ATOM 705 C CA . ILE A 1 91 ? -24.324 -1.801 50.485 1.00 89.25 91 ILE A CA 1
ATOM 706 C C . ILE A 1 91 ? -25.649 -1.782 51.259 1.00 89.25 91 ILE A C 1
ATOM 708 O O . ILE A 1 91 ? -25.700 -2.205 52.414 1.00 89.25 91 ILE A O 1
ATOM 712 N N . LYS A 1 92 ? -26.745 -1.342 50.625 1.00 88.81 92 LYS A N 1
ATOM 713 C CA . LYS A 1 92 ? -28.073 -1.312 51.260 1.00 88.81 92 LYS A CA 1
ATOM 714 C C . LYS A 1 92 ? -28.550 -2.712 51.650 1.00 88.81 92 LYS A C 1
ATOM 716 O O . LYS A 1 92 ? -29.055 -2.890 52.756 1.00 88.81 92 LYS A O 1
ATOM 721 N N . LEU A 1 93 ? -28.365 -3.707 50.787 1.00 90.31 93 LEU A N 1
ATOM 722 C CA . LEU A 1 93 ? -28.756 -5.091 51.071 1.00 90.31 93 LEU A CA 1
ATOM 723 C C . LEU A 1 93 ? -27.934 -5.692 52.222 1.00 90.31 93 LEU A C 1
ATOM 725 O O . LEU A 1 93 ? -28.496 -6.366 53.084 1.00 90.31 93 LEU A O 1
ATOM 729 N N . HIS A 1 94 ? -26.640 -5.374 52.312 1.00 84.81 94 HIS A N 1
ATOM 730 C CA . HIS A 1 94 ? -25.782 -5.830 53.410 1.00 84.81 94 HIS A CA 1
ATOM 731 C C . HIS A 1 94 ? -26.132 -5.221 54.771 1.00 84.81 94 HIS A C 1
ATOM 733 O O . HIS A 1 94 ? -25.918 -5.868 55.793 1.00 84.81 94 HIS A O 1
ATOM 739 N N . THR A 1 95 ? -26.717 -4.021 54.814 1.00 86.81 95 THR A N 1
ATOM 740 C CA . THR A 1 95 ? -27.175 -3.428 56.085 1.00 86.81 95 THR A CA 1
ATOM 741 C C . THR A 1 95 ? -28.387 -4.137 56.705 1.00 86.81 95 THR A C 1
ATOM 743 O O . THR A 1 95 ? -28.695 -3.899 57.871 1.00 86.81 95 THR A O 1
ATOM 746 N N . LYS A 1 96 ? -29.072 -5.020 55.961 1.00 85.31 96 LYS A N 1
ATOM 747 C CA . LYS A 1 96 ? -30.198 -5.836 56.448 1.00 85.31 96 LYS A CA 1
ATOM 748 C C . LYS A 1 96 ? -30.047 -7.288 55.972 1.00 85.31 96 LYS A C 1
ATOM 750 O O . LYS A 1 96 ? -30.728 -7.678 55.030 1.00 85.31 96 LYS A O 1
ATOM 755 N N . PRO A 1 97 ? -29.165 -8.100 56.569 1.00 80.94 97 PRO A N 1
ATOM 756 C CA . PRO A 1 97 ? -28.887 -9.440 56.064 1.00 80.94 97 PRO A CA 1
ATOM 757 C C . PRO A 1 97 ? -30.106 -10.361 56.223 1.00 80.94 97 PRO A C 1
ATOM 759 O O . PRO A 1 97 ? -30.584 -10.610 57.328 1.00 80.94 97 PRO A O 1
ATOM 762 N N . THR A 1 98 ? -30.607 -10.864 55.097 1.00 89.50 98 THR A N 1
ATOM 763 C CA . THR A 1 98 ? -31.633 -11.911 55.003 1.00 89.50 98 THR A CA 1
ATOM 764 C C . THR A 1 98 ? -31.240 -12.865 53.877 1.00 89.50 98 THR A C 1
ATOM 766 O O . THR A 1 98 ? -30.529 -12.467 52.953 1.00 89.50 98 THR A O 1
ATOM 769 N N . ALA A 1 99 ? -31.733 -14.105 53.901 1.00 88.31 99 ALA A N 1
ATOM 770 C CA . ALA A 1 99 ? -31.460 -15.075 52.833 1.00 88.31 99 ALA A CA 1
ATOM 771 C C . ALA A 1 99 ? -31.907 -14.575 51.440 1.00 88.31 99 ALA A C 1
ATOM 773 O O . ALA A 1 99 ? -31.309 -14.914 50.421 1.00 88.31 99 ALA A O 1
ATOM 774 N N . GLU A 1 100 ? -32.954 -13.749 51.388 1.00 89.75 100 GLU A N 1
ATOM 775 C CA . GLU A 1 100 ? -33.416 -13.097 50.160 1.00 89.75 100 GLU A CA 1
ATOM 776 C C . GLU A 1 100 ? -32.451 -11.992 49.705 1.00 89.75 100 GLU A C 1
ATOM 778 O O . GLU A 1 100 ? -32.072 -11.943 48.536 1.00 89.75 100 GLU A O 1
ATOM 783 N N . ASN A 1 101 ? -31.965 -11.165 50.635 1.00 89.44 101 ASN A N 1
ATOM 784 C CA . ASN A 1 101 ? -30.995 -10.114 50.331 1.00 89.44 101 ASN A CA 1
ATOM 785 C C . ASN A 1 101 ? -29.639 -10.682 49.892 1.00 89.44 101 ASN A C 1
ATOM 787 O O . ASN A 1 101 ? -29.004 -10.118 49.005 1.00 89.44 101 ASN A O 1
ATOM 791 N N . GLU A 1 102 ? -29.217 -11.825 50.431 1.00 88.44 102 GLU A N 1
ATOM 792 C CA . GLU A 1 102 ? -28.017 -12.533 49.971 1.00 88.44 102 GLU A CA 1
ATOM 793 C C . GLU A 1 102 ? -28.147 -13.022 48.522 1.00 88.44 102 GLU A C 1
ATOM 795 O O . GLU A 1 102 ? -27.204 -12.880 47.739 1.00 88.44 102 GLU A O 1
ATOM 800 N N . ARG A 1 103 ? -29.322 -13.536 48.128 1.00 91.19 103 ARG A N 1
ATOM 801 C CA . ARG A 1 103 ? -29.600 -13.899 46.726 1.00 91.19 103 ARG A CA 1
ATOM 802 C C . ARG A 1 103 ? -29.551 -12.675 45.815 1.00 91.19 103 ARG A C 1
ATOM 804 O O . ARG A 1 103 ? -28.886 -12.717 44.784 1.00 91.19 103 ARG A O 1
ATOM 811 N N . LEU A 1 104 ? -30.166 -11.568 46.229 1.00 91.31 104 LEU A N 1
ATOM 812 C CA . LEU A 1 104 ? -30.135 -10.314 45.471 1.00 91.31 104 LEU A CA 1
ATOM 813 C C . LEU A 1 104 ? -28.707 -9.777 45.295 1.00 91.31 104 LEU A C 1
ATOM 815 O O . LEU A 1 104 ? -28.356 -9.321 44.210 1.00 91.31 104 LEU A O 1
ATOM 819 N N . VAL A 1 105 ? -27.851 -9.871 46.319 1.00 89.94 105 VAL A N 1
ATOM 820 C CA . VAL A 1 105 ? -26.428 -9.505 46.203 1.00 89.94 105 VAL A CA 1
ATOM 821 C C . VAL A 1 105 ? -25.708 -10.389 45.179 1.00 89.94 105 VAL A C 1
ATOM 823 O O . VAL A 1 105 ? -24.938 -9.877 44.364 1.00 89.94 105 VAL A O 1
ATOM 826 N N . GLN A 1 106 ? -25.962 -11.701 45.172 1.00 90.94 106 GLN A N 1
ATOM 827 C CA . GLN A 1 106 ? -25.385 -12.604 44.168 1.00 90.94 106 GLN A CA 1
ATOM 828 C C . GLN A 1 106 ? -25.854 -12.262 42.748 1.00 90.94 106 GLN A C 1
ATOM 830 O O . GLN A 1 106 ? -25.040 -12.244 41.822 1.00 90.94 106 GLN A O 1
ATOM 835 N N . ASP A 1 107 ? -27.133 -11.936 42.570 1.00 91.81 107 ASP A N 1
ATOM 836 C CA . ASP A 1 107 ? -27.679 -11.538 41.271 1.00 91.81 107 ASP A CA 1
ATOM 837 C C . ASP A 1 107 ? -27.114 -10.190 40.795 1.00 91.81 107 ASP A C 1
ATOM 839 O O . ASP A 1 107 ? -26.780 -10.031 39.616 1.00 91.81 107 ASP A O 1
ATOM 843 N N . LEU A 1 108 ? -26.912 -9.232 41.708 1.00 91.94 108 LEU A N 1
ATOM 844 C CA . LEU A 1 108 ? -26.238 -7.967 41.405 1.00 91.94 108 LEU A CA 1
ATOM 845 C C . LEU A 1 108 ? -24.796 -8.189 40.935 1.00 91.94 108 LEU A C 1
ATOM 847 O O . LEU A 1 108 ? -24.411 -7.593 39.926 1.00 91.94 108 LEU A O 1
ATOM 851 N N . LYS A 1 109 ? -24.036 -9.065 41.608 1.00 90.56 109 LYS A N 1
ATOM 852 C CA . LYS A 1 109 ? -22.658 -9.425 41.227 1.00 90.56 109 LYS A CA 1
ATOM 853 C C . LYS A 1 109 ? -22.600 -10.075 39.852 1.00 90.56 109 LYS A C 1
ATOM 855 O O . LYS A 1 109 ? -21.872 -9.595 38.990 1.00 90.56 109 LYS A O 1
ATOM 860 N N . ARG A 1 110 ? -23.439 -11.085 39.598 1.00 93.44 110 ARG A N 1
ATOM 861 C CA . ARG A 1 110 ? -23.533 -11.730 38.275 1.00 93.44 110 ARG A CA 1
ATOM 862 C C . ARG A 1 110 ? -23.869 -10.728 37.176 1.00 93.44 110 ARG A C 1
ATOM 864 O O . ARG A 1 110 ? -23.284 -10.763 36.099 1.00 93.44 110 ARG A O 1
ATOM 871 N N . SER A 1 111 ? -24.810 -9.824 37.435 1.00 90.81 111 SER A N 1
ATOM 872 C CA . SER A 1 111 ? -25.179 -8.798 36.463 1.00 90.81 111 SER A CA 1
ATOM 873 C C . SER A 1 111 ? -24.051 -7.790 36.216 1.00 90.81 111 SER A C 1
ATOM 875 O O . SER A 1 111 ? -23.897 -7.360 35.077 1.00 90.81 111 SER A O 1
ATOM 877 N N . LEU A 1 112 ? -23.264 -7.430 37.236 1.00 91.88 112 LEU A N 1
ATOM 878 C CA . LEU A 1 112 ? -22.085 -6.576 37.070 1.00 91.88 112 LEU A CA 1
ATOM 879 C C . LEU A 1 112 ? -21.007 -7.272 36.226 1.00 91.88 112 LEU A C 1
ATOM 881 O O . LEU A 1 112 ? -20.535 -6.687 35.257 1.00 91.88 112 LEU A O 1
ATOM 885 N N . GLU A 1 113 ? -20.702 -8.540 36.516 1.00 93.00 113 GLU A N 1
ATOM 886 C CA . GLU A 1 113 ? -19.754 -9.346 35.729 1.00 93.00 113 GLU A CA 1
ATOM 887 C C . GLU A 1 113 ? -20.164 -9.453 34.251 1.00 93.00 113 GLU A C 1
ATOM 889 O O . GLU A 1 113 ? -19.318 -9.473 33.355 1.00 93.00 113 GLU A O 1
ATOM 894 N N . LEU A 1 114 ? -21.468 -9.545 33.964 1.00 93.50 114 LEU A N 1
ATOM 895 C CA . LEU A 1 114 ? -21.970 -9.542 32.588 1.00 93.50 114 LEU A CA 1
ATOM 896 C C . LEU A 1 114 ? -21.730 -8.194 31.898 1.00 93.50 114 LEU A C 1
ATOM 898 O O . LEU A 1 114 ? -21.309 -8.184 30.742 1.00 93.50 114 LEU A O 1
ATOM 902 N N . SER A 1 115 ? -21.952 -7.075 32.592 1.00 93.44 115 SER A N 1
ATOM 903 C CA . SER A 1 115 ? -21.663 -5.739 32.057 1.00 93.44 115 SER A CA 1
ATOM 904 C C . SER A 1 115 ? -20.168 -5.535 31.793 1.00 93.44 115 SER A C 1
ATOM 906 O O . SER A 1 115 ? -19.800 -5.036 30.732 1.00 93.44 115 SER A O 1
ATOM 908 N N . GLU A 1 116 ? -19.298 -5.986 32.698 1.00 93.94 116 GLU A N 1
ATOM 909 C CA . GLU A 1 116 ? -17.840 -5.947 32.507 1.00 93.94 116 GLU A CA 1
ATOM 910 C C . GLU A 1 116 ? -17.415 -6.770 31.283 1.00 93.94 116 GLU A C 1
ATOM 912 O O . GLU A 1 116 ? -16.670 -6.287 30.431 1.00 93.94 116 GLU A O 1
ATOM 917 N N . LYS A 1 117 ? -17.974 -7.977 31.109 1.00 95.50 117 LYS A N 1
ATOM 918 C CA . LYS A 1 117 ? -17.730 -8.810 29.917 1.00 95.50 117 LYS A CA 1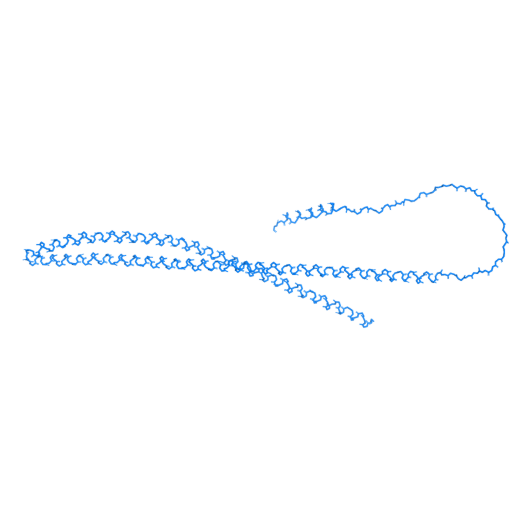
ATOM 919 C C . LYS A 1 117 ? -18.157 -8.131 28.616 1.00 95.50 117 LYS A C 1
ATOM 921 O O . LYS A 1 117 ? -17.526 -8.367 27.585 1.00 95.50 117 LYS A O 1
ATOM 926 N N . ILE A 1 118 ? -19.228 -7.335 28.629 1.00 93.88 118 ILE A N 1
ATOM 927 C CA . ILE A 1 118 ? -19.661 -6.570 27.451 1.00 93.88 118 ILE A CA 1
ATOM 928 C C . ILE A 1 118 ? -18.606 -5.521 27.090 1.00 93.88 118 ILE A C 1
ATOM 930 O O . ILE A 1 118 ? -18.220 -5.450 25.924 1.00 93.88 118 ILE A O 1
ATOM 934 N N . VAL A 1 119 ? -18.100 -4.763 28.068 1.00 95.62 119 VAL A N 1
ATOM 935 C CA . VAL A 1 119 ? -17.035 -3.771 27.841 1.00 95.62 119 VAL A CA 1
ATOM 936 C C . VAL A 1 119 ? -15.767 -4.441 27.314 1.00 95.62 119 VAL A C 1
ATOM 938 O O . VAL A 1 119 ? -15.278 -4.049 26.259 1.00 95.62 119 VAL A O 1
ATOM 941 N N . SER A 1 120 ? -15.302 -5.526 27.939 1.00 95.25 120 SER A N 1
ATOM 942 C CA . SER A 1 120 ? -14.100 -6.239 27.475 1.00 95.25 120 SER A CA 1
ATOM 943 C C . SER A 1 120 ? -14.231 -6.799 26.053 1.00 95.25 120 SER A C 1
ATOM 945 O O . SER A 1 120 ? -13.248 -6.888 25.317 1.00 95.25 120 SER A O 1
ATOM 947 N N . ARG A 1 121 ? -15.441 -7.177 25.618 1.00 95.62 121 ARG A N 1
ATOM 948 C CA . ARG A 1 121 ? -15.676 -7.562 24.215 1.00 95.62 121 ARG A CA 1
ATOM 949 C C . ARG A 1 121 ? -15.516 -6.379 23.263 1.00 95.62 121 ARG A C 1
ATOM 951 O O . ARG A 1 121 ? -14.944 -6.564 22.193 1.00 95.62 121 ARG A O 1
ATOM 958 N N . ARG A 1 122 ? -15.973 -5.184 23.647 1.00 95.69 122 ARG A N 1
ATOM 959 C CA . ARG A 1 122 ? -15.799 -3.966 22.841 1.00 95.69 122 ARG A CA 1
ATOM 960 C C . ARG A 1 122 ? -14.343 -3.517 22.775 1.00 95.69 122 ARG A C 1
ATOM 962 O O . ARG A 1 122 ? -13.872 -3.178 21.697 1.00 95.69 122 ARG A O 1
ATOM 969 N N . GLU A 1 123 ? -13.587 -3.648 23.861 1.00 95.31 123 GLU A N 1
ATOM 970 C CA . GLU A 1 123 ? -12.134 -3.408 23.854 1.00 95.31 123 GLU A CA 1
ATOM 971 C C . GLU A 1 123 ? -11.406 -4.318 22.851 1.00 95.31 123 GLU A C 1
ATOM 973 O O . GLU A 1 123 ? -10.500 -3.891 22.132 1.00 95.31 123 GLU A O 1
ATOM 978 N N . LEU A 1 124 ? -11.835 -5.580 22.740 1.00 95.69 124 LEU A N 1
ATOM 979 C CA . LEU A 1 124 ? -11.289 -6.501 21.747 1.00 95.69 124 LEU A CA 1
ATOM 980 C C . LEU A 1 124 ? -11.625 -6.075 20.308 1.00 95.69 124 LEU A C 1
ATOM 982 O O . LEU A 1 124 ? -10.806 -6.267 19.407 1.00 95.69 124 LEU A O 1
ATOM 986 N N . GLU A 1 125 ? -12.815 -5.526 20.071 1.00 94.06 125 GLU A N 1
ATOM 987 C CA . GLU A 1 125 ? -13.226 -5.014 18.760 1.00 94.06 125 GLU A CA 1
ATOM 988 C C . GLU A 1 125 ? -12.418 -3.783 18.350 1.00 94.06 125 GLU A C 1
ATOM 990 O O . GLU A 1 125 ? -11.924 -3.756 17.219 1.00 94.06 125 GLU A O 1
ATOM 995 N N . VAL A 1 126 ? -12.181 -2.854 19.282 1.00 95.19 126 VAL A N 1
ATOM 996 C CA . VAL A 1 126 ? -11.258 -1.723 19.102 1.00 95.19 126 VAL A CA 1
ATOM 997 C C . VAL A 1 126 ? -9.864 -2.229 18.739 1.00 95.19 126 VAL A C 1
ATOM 999 O O . VAL A 1 126 ? -9.350 -1.905 17.670 1.00 95.19 126 VAL A O 1
ATOM 1002 N N . SER A 1 127 ? -9.297 -3.152 19.524 1.00 95.94 127 SER A N 1
ATOM 1003 C CA . SER A 1 127 ? -7.968 -3.708 19.230 1.00 95.94 127 SER A CA 1
ATOM 1004 C C . SER A 1 127 ? -7.901 -4.389 17.852 1.00 95.94 127 SER A C 1
ATOM 1006 O O . SER A 1 127 ? -6.885 -4.332 17.153 1.00 95.94 127 SER A O 1
ATOM 1008 N N . ARG A 1 128 ? -8.982 -5.045 17.410 1.00 94.94 128 ARG A N 1
ATOM 1009 C CA . ARG A 1 128 ? -9.068 -5.633 16.061 1.00 94.94 128 ARG A CA 1
ATOM 1010 C C . ARG A 1 128 ? -9.178 -4.568 14.969 1.00 94.94 128 ARG A C 1
ATOM 1012 O O . ARG A 1 128 ? -8.637 -4.778 13.881 1.00 94.94 128 ARG A O 1
ATOM 1019 N N . ALA A 1 129 ? -9.896 -3.472 15.204 1.00 94.06 129 ALA A N 1
ATOM 1020 C CA . ALA A 1 129 ? -9.984 -2.346 14.277 1.00 94.06 129 ALA A CA 1
ATOM 1021 C C . ALA A 1 129 ? -8.621 -1.653 14.123 1.00 94.06 129 ALA A C 1
ATOM 1023 O O . ALA A 1 129 ? -8.130 -1.527 13.001 1.00 94.06 129 ALA A O 1
ATOM 1024 N N . GLU A 1 130 ? -7.944 -1.361 15.234 1.00 94.44 130 GLU A N 1
ATOM 1025 C CA . GLU A 1 130 ? -6.594 -0.789 15.262 1.00 94.44 130 GLU A CA 1
ATOM 1026 C C . GLU A 1 130 ? -5.587 -1.631 14.471 1.00 94.44 130 GLU A C 1
ATOM 1028 O O . GLU A 1 130 ? -4.862 -1.113 13.620 1.00 94.44 130 GLU A O 1
ATOM 1033 N N . ARG A 1 131 ? -5.560 -2.955 14.684 1.00 94.81 131 ARG A N 1
ATOM 1034 C CA . ARG A 1 131 ? -4.659 -3.851 13.936 1.00 94.81 131 ARG A CA 1
ATOM 1035 C C . ARG A 1 131 ? -4.936 -3.834 12.436 1.00 94.81 131 ARG A C 1
ATOM 1037 O O . ARG A 1 131 ? -3.996 -3.874 11.641 1.00 94.81 131 ARG A O 1
ATOM 1044 N N . ARG A 1 132 ? -6.212 -3.783 12.033 1.00 93.56 132 ARG A N 1
ATOM 1045 C CA . ARG A 1 132 ? -6.595 -3.672 10.615 1.00 93.56 132 ARG A CA 1
ATOM 1046 C C . ARG A 1 132 ? -6.093 -2.355 10.026 1.00 93.56 132 ARG A C 1
ATOM 1048 O O . ARG A 1 132 ? -5.448 -2.382 8.978 1.00 93.56 132 ARG A O 1
ATOM 1055 N N . TYR A 1 133 ? -6.305 -1.240 10.722 1.00 93.75 133 TYR A N 1
ATOM 1056 C CA . TYR A 1 133 ? -5.802 0.073 10.317 1.00 93.75 133 TYR A CA 1
ATOM 1057 C C . TYR A 1 133 ? -4.268 0.099 10.190 1.00 93.75 133 TYR A C 1
ATOM 1059 O O . TYR A 1 133 ? -3.732 0.536 9.167 1.00 93.75 133 TYR A O 1
ATOM 1067 N N . GLN A 1 134 ? -3.548 -0.436 11.179 1.00 95.56 134 GLN A N 1
ATOM 1068 C CA . GLN A 1 134 ? -2.085 -0.524 11.159 1.00 95.56 134 GLN A CA 1
ATOM 1069 C C . GLN A 1 134 ? -1.581 -1.375 9.988 1.00 95.56 134 GLN A C 1
ATOM 1071 O O . GLN A 1 134 ? -0.667 -0.962 9.274 1.00 95.56 134 GLN A O 1
ATOM 1076 N N . SER A 1 135 ? -2.202 -2.532 9.742 1.00 95.94 135 SER A N 1
ATOM 1077 C CA . SER A 1 135 ? -1.847 -3.405 8.618 1.00 95.94 135 SER A CA 1
ATOM 1078 C C . SER A 1 135 ? -2.043 -2.710 7.266 1.00 95.94 135 SER A C 1
ATOM 1080 O O . SER A 1 135 ? -1.150 -2.748 6.416 1.00 95.94 135 SER A O 1
ATOM 1082 N N . ILE A 1 136 ? -3.174 -2.024 7.067 1.00 94.38 136 ILE A N 1
ATOM 1083 C CA . ILE A 1 136 ? -3.447 -1.257 5.841 1.00 94.38 136 ILE A CA 1
ATOM 1084 C C . ILE A 1 136 ? -2.419 -0.133 5.668 1.00 94.38 136 ILE A C 1
ATOM 1086 O O . ILE A 1 136 ? -1.855 0.026 4.586 1.00 94.38 136 ILE A O 1
ATOM 1090 N N . THR A 1 137 ? -2.113 0.596 6.741 1.00 94.25 137 THR A N 1
ATOM 1091 C CA . THR A 1 137 ? -1.141 1.698 6.726 1.00 94.25 137 THR A CA 1
ATOM 1092 C C . THR A 1 137 ? 0.266 1.211 6.366 1.00 94.25 137 THR A C 1
ATOM 1094 O O . THR A 1 137 ? 0.939 1.811 5.529 1.00 94.25 137 THR A O 1
ATOM 1097 N N . GLN A 1 138 ? 0.705 0.077 6.918 1.00 94.69 138 GLN A N 1
ATOM 1098 C CA . GLN A 1 138 ? 1.991 -0.530 6.555 1.00 94.69 138 GLN A CA 1
ATOM 1099 C C . GLN A 1 138 ? 2.039 -0.934 5.077 1.00 94.69 138 GLN A C 1
ATOM 1101 O O . GLN A 1 138 ? 3.040 -0.695 4.396 1.00 94.69 138 GLN A O 1
ATOM 1106 N N . ARG A 1 139 ? 0.947 -1.505 4.552 1.00 96.25 139 ARG A N 1
ATOM 1107 C CA . ARG A 1 139 ? 0.841 -1.857 3.129 1.00 96.25 139 ARG A CA 1
ATOM 1108 C C . ARG A 1 139 ? 0.895 -0.619 2.233 1.00 96.25 139 ARG A C 1
ATOM 1110 O O . ARG A 1 139 ? 1.593 -0.660 1.223 1.00 96.25 139 ARG A O 1
ATOM 1117 N N . LEU A 1 140 ? 0.236 0.478 2.612 1.00 95.75 140 LEU A N 1
ATOM 1118 C CA . LEU A 1 140 ? 0.291 1.752 1.881 1.00 95.75 140 LEU A CA 1
ATOM 1119 C C . LEU A 1 140 ? 1.724 2.262 1.731 1.00 95.75 140 LEU A C 1
ATOM 1121 O O . LEU A 1 140 ? 2.158 2.546 0.616 1.00 95.75 140 LEU A O 1
ATOM 1125 N N . VAL A 1 141 ? 2.480 2.306 2.830 1.00 95.31 141 VAL A N 1
ATOM 1126 C CA . VAL A 1 141 ? 3.890 2.728 2.809 1.00 95.31 141 VAL A CA 1
ATOM 1127 C C . VAL A 1 141 ? 4.726 1.814 1.907 1.00 95.31 141 VAL A C 1
ATOM 1129 O O . VAL A 1 141 ? 5.560 2.290 1.136 1.00 95.31 141 VAL A O 1
ATOM 1132 N N . GLY A 1 142 ? 4.490 0.500 1.967 1.00 96.75 142 GLY A N 1
ATOM 1133 C CA . GLY A 1 142 ? 5.153 -0.472 1.098 1.00 96.75 142 GLY A CA 1
ATOM 1134 C C . GLY A 1 142 ? 4.915 -0.195 -0.389 1.00 96.75 142 GLY A C 1
ATOM 1135 O O . GLY A 1 142 ? 5.872 -0.132 -1.161 1.00 96.75 142 GLY A O 1
ATOM 1136 N N . ILE A 1 143 ? 3.660 0.037 -0.783 1.00 95.38 143 ILE A N 1
ATOM 1137 C CA . ILE A 1 143 ? 3.305 0.345 -2.176 1.00 95.38 143 ILE A CA 1
ATOM 1138 C C . ILE A 1 143 ? 3.890 1.687 -2.619 1.00 95.38 143 ILE A C 1
ATOM 1140 O O . ILE A 1 143 ? 4.437 1.767 -3.716 1.00 95.38 143 ILE A O 1
ATOM 1144 N N . GLN A 1 144 ? 3.853 2.724 -1.778 1.00 94.88 144 GLN A N 1
ATOM 1145 C CA . GLN A 1 144 ? 4.455 4.025 -2.104 1.00 94.88 144 GLN A CA 1
ATOM 1146 C C . GLN A 1 144 ? 5.954 3.903 -2.403 1.00 94.88 144 GLN A C 1
ATOM 1148 O O . GLN A 1 144 ? 6.441 4.468 -3.382 1.00 94.88 144 GLN A O 1
ATOM 1153 N N . ARG A 1 145 ? 6.685 3.107 -1.611 1.00 96.12 145 ARG A N 1
ATOM 1154 C CA . ARG A 1 145 ? 8.109 2.834 -1.859 1.00 96.12 145 ARG A CA 1
ATOM 1155 C C . ARG A 1 145 ? 8.335 2.077 -3.164 1.00 96.12 145 ARG A C 1
ATOM 1157 O O . ARG A 1 145 ? 9.243 2.422 -3.915 1.00 96.12 145 ARG A O 1
ATOM 1164 N N . GLN A 1 146 ? 7.517 1.063 -3.448 1.00 96.31 146 GLN A N 1
ATOM 1165 C CA . GLN A 1 146 ? 7.598 0.323 -4.712 1.00 96.31 146 GLN A CA 1
ATOM 1166 C C . GLN A 1 146 ? 7.312 1.223 -5.915 1.00 96.31 146 GLN A C 1
ATOM 1168 O O . GLN A 1 146 ? 7.979 1.099 -6.941 1.00 96.31 146 GLN A O 1
ATOM 1173 N N . LEU A 1 147 ? 6.356 2.142 -5.788 1.00 96.12 147 LEU A N 1
ATOM 1174 C CA . LEU A 1 147 ? 6.012 3.095 -6.835 1.00 96.12 147 LEU A CA 1
ATOM 1175 C C . LEU A 1 147 ? 7.188 4.038 -7.109 1.00 96.12 147 LEU A C 1
ATOM 1177 O O . LEU A 1 147 ? 7.619 4.123 -8.255 1.00 96.12 147 LEU A O 1
ATOM 1181 N N . ALA A 1 148 ? 7.789 4.623 -6.070 1.00 93.62 148 ALA A N 1
ATOM 1182 C CA . ALA A 1 148 ? 8.980 5.464 -6.209 1.00 93.62 148 ALA A CA 1
ATOM 1183 C C . ALA A 1 148 ? 10.167 4.707 -6.843 1.00 93.62 148 ALA A C 1
ATOM 1185 O O . ALA A 1 148 ? 10.818 5.206 -7.758 1.00 93.62 148 ALA A O 1
ATOM 1186 N N . ALA A 1 149 ? 10.425 3.464 -6.420 1.00 95.62 149 ALA A N 1
ATOM 1187 C CA . ALA A 1 149 ? 11.473 2.633 -7.019 1.00 95.62 149 ALA A CA 1
ATOM 1188 C C . ALA A 1 149 ? 11.190 2.295 -8.498 1.00 95.62 149 ALA A C 1
ATOM 1190 O O . ALA A 1 149 ? 12.104 2.261 -9.328 1.00 95.62 149 ALA A O 1
ATOM 1191 N N . THR A 1 150 ? 9.919 2.070 -8.843 1.00 96.75 150 THR A N 1
ATOM 1192 C CA . THR A 1 150 ? 9.485 1.827 -10.226 1.00 96.75 150 THR A CA 1
ATOM 1193 C C . THR A 1 150 ? 9.670 3.081 -11.080 1.00 96.75 150 THR A C 1
ATOM 1195 O O . THR A 1 150 ? 10.128 2.975 -12.213 1.00 96.75 150 THR A O 1
ATOM 1198 N N . GLU A 1 151 ? 9.378 4.268 -10.547 1.00 96.50 151 GLU A N 1
ATOM 1199 C CA . GLU A 1 151 ? 9.597 5.546 -11.237 1.00 96.50 151 GLU A CA 1
ATOM 1200 C C . GLU A 1 151 ? 11.072 5.781 -11.561 1.00 96.50 151 GLU A C 1
ATOM 1202 O O . GLU A 1 151 ? 11.404 6.016 -12.721 1.00 96.50 151 GLU A O 1
ATOM 1207 N N . ILE A 1 152 ? 11.963 5.580 -10.587 1.00 97.00 152 ILE A N 1
ATOM 1208 C CA . ILE A 1 152 ? 13.415 5.657 -10.806 1.00 97.00 152 ILE A CA 1
ATOM 1209 C C . ILE A 1 152 ? 13.855 4.667 -11.899 1.00 97.00 152 ILE A C 1
ATOM 1211 O O . ILE A 1 152 ? 14.654 5.000 -12.776 1.00 97.00 152 ILE A O 1
ATOM 1215 N N . SER A 1 153 ? 13.306 3.449 -11.883 1.00 95.44 153 SER A N 1
ATOM 1216 C CA . SER A 1 153 ? 13.611 2.424 -12.890 1.00 95.44 153 SER A CA 1
ATOM 1217 C C . SER A 1 153 ? 13.128 2.821 -14.289 1.00 95.44 153 SER A C 1
ATOM 1219 O O . SER A 1 153 ? 13.833 2.582 -15.271 1.00 95.44 153 SER A O 1
ATOM 1221 N N . ILE A 1 154 ? 11.951 3.447 -14.396 1.00 95.50 154 ILE A N 1
ATOM 1222 C CA . ILE A 1 154 ? 11.420 3.979 -15.659 1.00 95.50 154 ILE A CA 1
ATOM 1223 C C . ILE A 1 154 ? 12.359 5.049 -16.212 1.00 95.50 154 ILE A C 1
ATOM 1225 O O . ILE A 1 154 ? 12.696 4.997 -17.394 1.00 95.50 154 ILE A O 1
ATOM 1229 N N . ASP A 1 155 ? 12.808 5.990 -15.385 1.00 95.69 155 ASP A N 1
ATOM 1230 C CA . ASP A 1 155 ? 13.682 7.078 -15.831 1.00 95.69 155 ASP A CA 1
ATOM 1231 C C . ASP A 1 155 ? 15.061 6.563 -16.272 1.00 95.69 155 ASP A C 1
ATOM 1233 O O . ASP A 1 155 ? 15.584 6.975 -17.316 1.00 95.69 155 ASP A O 1
ATOM 1237 N N . GLY A 1 156 ? 15.607 5.574 -15.558 1.00 95.00 156 GLY A N 1
ATOM 1238 C CA . GLY A 1 156 ? 16.809 4.856 -15.982 1.00 95.00 156 GLY A CA 1
ATOM 1239 C C . GLY A 1 156 ? 16.631 4.163 -17.340 1.00 95.00 156 GLY A C 1
ATOM 1240 O O . GLY A 1 156 ? 17.457 4.339 -18.238 1.00 95.00 156 GLY A O 1
ATOM 1241 N N . GLN A 1 157 ? 15.526 3.433 -17.535 1.00 95.94 157 GLN A N 1
ATOM 1242 C CA . GLN A 1 157 ? 15.223 2.761 -18.807 1.00 95.94 157 GLN A CA 1
ATOM 1243 C C . GLN A 1 157 ? 14.989 3.750 -19.958 1.00 95.94 157 GLN A C 1
ATOM 1245 O O . GLN A 1 157 ? 15.449 3.507 -21.071 1.00 95.94 157 GLN A O 1
ATOM 1250 N N . ARG A 1 158 ? 14.334 4.893 -19.712 1.00 95.00 158 ARG A N 1
ATOM 1251 C CA . ARG A 1 158 ? 14.164 5.960 -20.716 1.00 95.00 158 ARG A CA 1
ATOM 1252 C C . ARG A 1 158 ? 15.501 6.515 -21.182 1.00 95.00 158 ARG A C 1
ATOM 1254 O O . ARG A 1 158 ? 15.706 6.674 -22.383 1.00 95.00 158 ARG A O 1
ATOM 1261 N N . THR A 1 159 ? 16.409 6.768 -20.245 1.00 94.56 159 THR A N 1
ATOM 1262 C CA . THR A 1 159 ? 17.752 7.282 -20.541 1.00 94.56 159 THR A CA 1
ATOM 1263 C C . THR A 1 159 ? 18.557 6.275 -21.364 1.00 94.56 159 THR A C 1
ATOM 1265 O O . THR A 1 159 ? 19.169 6.633 -22.372 1.00 94.56 159 THR A O 1
ATOM 1268 N N . GLN A 1 160 ? 18.504 4.993 -20.989 1.00 93.00 160 GLN A N 1
ATOM 1269 C CA . GLN A 1 160 ? 19.137 3.912 -21.748 1.00 93.00 160 GLN A CA 1
ATOM 1270 C C . GLN A 1 160 ? 18.557 3.791 -23.161 1.00 93.00 160 GLN A C 1
ATOM 1272 O O . GLN A 1 160 ? 19.312 3.741 -24.129 1.00 93.00 160 GLN A O 1
ATOM 1277 N N . LEU A 1 161 ? 17.229 3.807 -23.297 1.00 93.12 161 LEU A N 1
ATOM 1278 C CA . LEU A 1 161 ? 16.554 3.747 -24.591 1.00 93.12 161 LEU A CA 1
ATOM 1279 C C . LEU A 1 161 ? 16.940 4.929 -25.491 1.00 93.12 161 LEU A C 1
ATOM 1281 O O . LEU A 1 161 ? 17.209 4.732 -26.674 1.00 93.12 161 LEU A O 1
ATOM 1285 N N . ALA A 1 162 ? 16.987 6.146 -24.942 1.00 92.81 162 ALA A N 1
ATOM 1286 C CA . ALA A 1 162 ? 17.396 7.338 -25.680 1.00 92.81 162 ALA A CA 1
ATOM 1287 C C . ALA A 1 162 ? 18.836 7.210 -26.201 1.00 92.81 162 ALA A C 1
ATOM 1289 O O . ALA A 1 162 ? 19.080 7.457 -27.381 1.00 92.81 162 ALA A O 1
ATOM 1290 N N . SER A 1 163 ? 19.762 6.741 -25.357 1.00 93.69 163 SER A N 1
ATOM 1291 C CA . SER A 1 163 ? 21.153 6.477 -25.745 1.00 93.69 163 SER A CA 1
ATOM 1292 C C . SER A 1 163 ? 21.254 5.416 -26.847 1.00 93.69 163 SER A C 1
ATOM 1294 O O . SER A 1 163 ? 21.920 5.642 -27.857 1.00 93.69 163 SER A O 1
ATOM 1296 N N . LEU A 1 164 ? 20.533 4.294 -26.723 1.00 91.75 164 LEU A N 1
ATOM 1297 C CA . LEU A 1 164 ? 20.503 3.243 -27.749 1.00 91.75 164 LEU A CA 1
ATOM 1298 C C . LEU A 1 164 ? 19.967 3.762 -29.088 1.00 91.75 164 LEU A C 1
ATOM 1300 O O . LEU A 1 164 ? 20.560 3.502 -30.134 1.00 91.75 164 LEU A O 1
ATOM 1304 N N . LYS A 1 165 ? 18.877 4.538 -29.062 1.00 90.38 165 LYS A N 1
ATOM 1305 C CA . LYS A 1 165 ? 18.314 5.162 -30.267 1.00 90.38 165 LYS A CA 1
ATOM 1306 C C . LYS A 1 165 ? 19.291 6.154 -30.891 1.00 90.38 165 LYS A C 1
ATOM 1308 O O . LYS A 1 165 ? 19.468 6.142 -32.103 1.00 90.38 165 LYS A O 1
ATOM 1313 N N . GLN A 1 166 ? 19.967 6.969 -30.085 1.00 91.00 166 GLN A N 1
ATOM 1314 C CA . GLN A 1 166 ? 20.966 7.914 -30.576 1.00 91.00 166 GLN A CA 1
ATOM 1315 C C . GLN A 1 166 ? 22.166 7.200 -31.212 1.00 91.00 166 GLN A C 1
ATOM 1317 O O . GLN A 1 166 ? 22.609 7.601 -32.286 1.00 91.00 166 GLN A O 1
ATOM 1322 N N . GLN A 1 167 ? 22.663 6.126 -30.592 1.00 88.88 167 GLN A N 1
ATOM 1323 C CA . GLN A 1 167 ? 23.738 5.304 -31.150 1.00 88.88 167 GLN A CA 1
ATOM 1324 C C . GLN A 1 167 ? 23.328 4.671 -32.482 1.00 88.88 167 GLN A C 1
ATOM 1326 O O . GLN A 1 167 ? 24.097 4.733 -33.440 1.00 88.88 167 GLN A O 1
ATOM 1331 N N . ALA A 1 168 ? 22.111 4.127 -32.572 1.00 85.44 168 ALA A N 1
ATOM 1332 C CA . ALA A 1 168 ? 21.585 3.573 -33.816 1.00 85.44 168 ALA A CA 1
ATOM 1333 C C . ALA A 1 168 ? 21.489 4.643 -34.920 1.00 85.44 168 ALA A C 1
ATOM 1335 O O . ALA A 1 168 ? 21.947 4.416 -36.040 1.00 85.44 168 ALA A O 1
ATOM 1336 N N . THR A 1 169 ? 20.982 5.840 -34.603 1.00 87.12 169 THR A N 1
ATOM 1337 C CA . THR A 1 169 ? 20.910 6.960 -35.556 1.00 87.12 169 THR A CA 1
ATOM 1338 C C . THR A 1 169 ? 22.296 7.415 -36.014 1.00 87.12 169 THR A C 1
ATOM 1340 O O . THR A 1 169 ? 22.521 7.583 -37.212 1.00 87.12 169 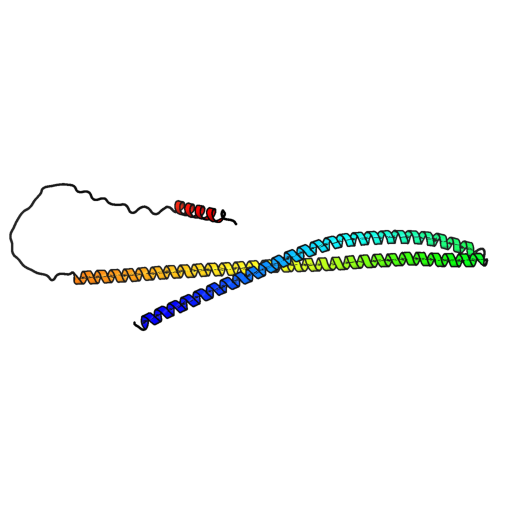THR A O 1
ATOM 1343 N N . ALA A 1 170 ? 23.248 7.580 -35.091 1.00 87.06 170 ALA A N 1
ATOM 1344 C CA . ALA A 1 170 ? 24.613 7.991 -35.417 1.00 87.06 170 ALA A CA 1
ATOM 1345 C C . ALA A 1 170 ? 25.321 6.960 -36.310 1.00 87.06 170 ALA A C 1
ATOM 1347 O O . ALA A 1 170 ? 26.001 7.325 -37.269 1.00 87.06 170 ALA A O 1
ATOM 1348 N N . GLN A 1 171 ? 25.123 5.668 -36.044 1.00 83.56 171 GLN A N 1
ATOM 1349 C CA . GLN A 1 171 ? 25.667 4.598 -36.878 1.00 83.56 171 GLN A CA 1
ATOM 1350 C C . GLN A 1 171 ? 25.015 4.550 -38.263 1.00 83.56 171 GLN A C 1
ATOM 1352 O O . GLN A 1 171 ? 25.722 4.381 -39.256 1.00 83.56 171 GLN A O 1
ATOM 1357 N N . ALA A 1 172 ? 23.700 4.764 -38.360 1.00 82.12 172 ALA A N 1
ATOM 1358 C CA . ALA A 1 172 ? 23.009 4.860 -39.644 1.00 82.12 172 ALA A CA 1
ATOM 1359 C C . ALA A 1 172 ? 23.529 6.040 -40.485 1.00 82.12 172 ALA A C 1
ATOM 1361 O O . ALA A 1 172 ? 23.793 5.886 -41.679 1.00 82.12 172 ALA A O 1
ATOM 1362 N N . GLN A 1 173 ? 23.752 7.201 -39.859 1.00 83.06 173 GLN A N 1
ATOM 1363 C CA . GLN A 1 173 ? 24.341 8.372 -40.514 1.00 83.06 173 GLN A CA 1
ATOM 1364 C C . GLN A 1 173 ? 25.787 8.121 -40.957 1.00 83.06 173 GLN A C 1
ATOM 1366 O O . GLN A 1 173 ? 26.149 8.457 -42.086 1.00 83.06 173 GLN A O 1
ATOM 1371 N N . ALA A 1 174 ? 26.605 7.486 -40.113 1.00 83.88 174 ALA A N 1
ATOM 1372 C CA . ALA A 1 174 ? 27.974 7.114 -40.462 1.00 83.88 174 ALA A CA 1
ATOM 1373 C C . ALA A 1 174 ? 28.010 6.143 -41.657 1.00 83.88 174 ALA A C 1
ATOM 1375 O O . ALA A 1 174 ? 28.749 6.374 -42.615 1.00 83.88 174 ALA A O 1
ATOM 1376 N N . ALA A 1 175 ? 27.158 5.113 -41.656 1.00 81.81 175 ALA A N 1
ATOM 1377 C CA . ALA A 1 175 ? 27.040 4.164 -42.761 1.00 81.81 175 ALA A CA 1
ATOM 1378 C C . ALA A 1 175 ? 26.592 4.845 -44.069 1.00 81.81 175 ALA A C 1
ATOM 1380 O O . ALA A 1 175 ? 27.145 4.570 -45.137 1.00 81.81 175 ALA A O 1
ATOM 1381 N N . ALA A 1 176 ? 25.634 5.775 -43.997 1.00 77.88 176 ALA A N 1
ATOM 1382 C CA . ALA A 1 176 ? 25.192 6.558 -45.150 1.00 77.88 176 ALA A CA 1
ATOM 1383 C C . ALA A 1 176 ? 26.309 7.466 -45.697 1.00 77.88 176 ALA A C 1
ATOM 1385 O O . ALA A 1 176 ? 26.524 7.521 -46.911 1.00 77.88 176 ALA A O 1
ATOM 1386 N N . ALA A 1 177 ? 27.067 8.126 -44.816 1.00 82.56 177 ALA A N 1
ATOM 1387 C CA . ALA A 1 177 ? 28.199 8.966 -45.196 1.00 82.56 177 ALA A CA 1
ATOM 1388 C C . ALA A 1 177 ? 29.327 8.154 -45.858 1.00 82.56 177 ALA A C 1
ATOM 1390 O O . ALA A 1 177 ? 29.894 8.580 -46.868 1.00 82.56 177 ALA A O 1
ATOM 1391 N N . GLU A 1 178 ? 29.637 6.960 -45.348 1.00 84.50 178 GLU A N 1
ATOM 1392 C CA . GLU A 1 178 ? 30.596 6.051 -45.984 1.00 84.50 178 GLU A CA 1
ATOM 1393 C C . GLU A 1 178 ? 30.117 5.563 -47.355 1.00 84.50 178 GLU A C 1
ATOM 1395 O O . GLU A 1 178 ? 30.900 5.529 -48.310 1.00 84.50 178 GLU A O 1
ATOM 1400 N N . ALA A 1 179 ? 28.833 5.220 -47.488 1.00 82.44 179 ALA A N 1
ATOM 1401 C CA . ALA A 1 179 ? 28.250 4.825 -48.765 1.00 82.44 179 ALA A CA 1
ATOM 1402 C C . ALA A 1 179 ? 28.318 5.965 -49.797 1.00 82.44 179 ALA A C 1
ATOM 1404 O O . ALA A 1 179 ? 28.678 5.723 -50.952 1.00 82.44 179 ALA A O 1
ATOM 1405 N N . ALA A 1 180 ? 28.044 7.207 -49.385 1.00 84.06 180 ALA A N 1
ATOM 1406 C CA . ALA A 1 180 ? 28.170 8.390 -50.235 1.00 84.06 180 ALA A CA 1
ATOM 1407 C C . ALA A 1 180 ? 29.622 8.617 -50.693 1.00 84.06 180 ALA A C 1
ATOM 1409 O O . ALA A 1 180 ? 29.870 8.772 -51.891 1.00 84.06 180 ALA A O 1
ATOM 1410 N N . LYS A 1 181 ? 30.596 8.526 -49.775 1.00 88.06 181 LYS A N 1
ATOM 1411 C CA . LYS A 1 181 ? 32.032 8.612 -50.105 1.00 88.06 181 LYS A CA 1
ATOM 1412 C C . LYS A 1 181 ? 32.456 7.532 -51.100 1.00 88.06 181 LYS A C 1
ATOM 1414 O O . LYS A 1 181 ? 33.154 7.821 -52.070 1.00 88.06 181 LYS A O 1
ATOM 1419 N N . ARG A 1 182 ? 32.012 6.285 -50.905 1.00 83.75 182 ARG A N 1
ATOM 1420 C CA . ARG A 1 182 ? 32.303 5.181 -51.836 1.00 83.75 182 ARG A CA 1
ATOM 1421 C C . ARG A 1 182 ? 31.690 5.422 -53.215 1.00 83.75 182 ARG A C 1
ATOM 1423 O O . ARG A 1 182 ? 32.367 5.188 -54.213 1.00 83.75 182 ARG A O 1
ATOM 1430 N N . LYS A 1 183 ? 30.452 5.923 -53.293 1.00 82.56 183 LYS A N 1
ATOM 1431 C CA . LYS A 1 183 ? 29.818 6.298 -54.570 1.00 82.56 183 LYS A CA 1
ATOM 1432 C C . LYS A 1 183 ? 30.614 7.384 -55.300 1.00 82.56 183 LYS A C 1
ATOM 1434 O O . LYS A 1 183 ? 30.884 7.218 -56.486 1.00 82.56 183 LYS A O 1
ATOM 1439 N N . GLN A 1 184 ? 31.062 8.427 -54.599 1.00 86.19 184 GLN A N 1
ATOM 1440 C CA . GLN A 1 184 ? 31.912 9.474 -55.183 1.00 86.19 184 GLN A CA 1
ATOM 1441 C C . GLN A 1 184 ? 33.249 8.920 -55.695 1.00 86.19 184 GLN A C 1
ATOM 1443 O O . GLN A 1 184 ? 33.638 9.199 -56.824 1.00 86.19 184 GLN A O 1
ATOM 1448 N N . GLN A 1 185 ? 33.926 8.068 -54.920 1.00 85.69 185 GLN A N 1
ATOM 1449 C CA . GLN A 1 185 ? 35.181 7.439 -55.354 1.00 85.69 185 GLN A CA 1
ATOM 1450 C C . GLN A 1 185 ? 35.006 6.540 -56.585 1.00 85.69 185 GLN A C 1
ATOM 1452 O O . GLN A 1 185 ? 35.893 6.475 -57.435 1.00 85.69 185 GLN A O 1
ATOM 1457 N N . LEU A 1 186 ? 33.883 5.825 -56.687 1.00 84.44 186 LEU A N 1
ATOM 1458 C CA . LEU A 1 186 ? 33.569 5.018 -57.865 1.00 84.44 186 LEU A CA 1
ATOM 1459 C C . LEU A 1 186 ? 33.269 5.894 -59.085 1.00 84.44 186 LEU A C 1
ATOM 1461 O O . LEU A 1 186 ? 33.738 5.566 -60.173 1.00 84.44 186 LEU A O 1
ATOM 1465 N N . ALA A 1 187 ? 32.552 7.006 -58.904 1.00 82.12 187 ALA A N 1
ATOM 1466 C CA . ALA A 1 187 ? 32.280 7.968 -59.969 1.00 82.12 187 ALA A CA 1
ATOM 1467 C C . ALA A 1 187 ? 33.573 8.606 -60.503 1.00 82.12 187 ALA A C 1
ATOM 1469 O O . ALA A 1 187 ? 33.782 8.625 -61.712 1.00 82.12 187 ALA A O 1
ATOM 1470 N N . LEU A 1 188 ? 34.486 9.021 -59.617 1.00 85.75 188 LEU A N 1
ATOM 1471 C CA . LEU A 1 188 ? 35.795 9.562 -60.002 1.00 85.75 188 LEU A CA 1
ATOM 1472 C C . LEU A 1 188 ? 36.631 8.534 -60.777 1.00 85.75 188 LEU A C 1
ATOM 1474 O O . LEU A 1 188 ? 37.123 8.828 -61.859 1.00 85.75 188 LEU A O 1
ATOM 1478 N N . LYS A 1 189 ? 36.708 7.285 -60.302 1.00 83.31 189 LYS A N 1
ATOM 1479 C CA . LYS A 1 189 ? 37.422 6.211 -61.020 1.00 83.31 189 LYS A CA 1
ATOM 1480 C C . LYS A 1 189 ? 36.792 5.864 -62.371 1.00 83.31 189 LYS A C 1
ATOM 1482 O O . LYS A 1 189 ? 37.493 5.400 -63.272 1.00 83.31 189 LYS A O 1
ATOM 1487 N N . ALA A 1 190 ? 35.474 6.009 -62.504 1.00 79.75 190 ALA A N 1
ATOM 1488 C CA . ALA A 1 190 ? 34.779 5.817 -63.771 1.00 79.75 190 ALA A CA 1
ATOM 1489 C C . ALA A 1 190 ? 35.082 6.965 -64.745 1.00 79.75 190 ALA A C 1
ATOM 1491 O O . ALA A 1 190 ? 35.366 6.691 -65.909 1.00 79.75 190 ALA A O 1
ATOM 1492 N N . ALA A 1 191 ? 35.103 8.208 -64.258 1.00 78.69 191 ALA A N 1
ATOM 1493 C CA . ALA A 1 191 ? 35.492 9.384 -65.030 1.00 78.69 191 ALA A CA 1
ATOM 1494 C C . ALA A 1 191 ? 36.952 9.294 -65.506 1.00 78.69 191 ALA A C 1
ATOM 1496 O O . ALA A 1 191 ? 37.196 9.387 -66.703 1.00 78.69 191 ALA A O 1
ATOM 1497 N N . GLU A 1 192 ? 37.899 8.961 -64.621 1.00 81.75 192 GLU A N 1
ATOM 1498 C CA . GLU A 1 192 ? 39.315 8.757 -64.977 1.00 81.75 192 GLU A CA 1
ATOM 1499 C C . GLU A 1 192 ? 39.504 7.655 -66.031 1.00 81.75 192 GLU A C 1
ATOM 1501 O O . GLU A 1 192 ? 40.358 7.741 -66.913 1.00 81.75 192 GLU A O 1
ATOM 1506 N N . LYS A 1 193 ? 38.713 6.576 -65.957 1.00 80.12 193 LYS A N 1
ATOM 1507 C CA . LYS A 1 193 ? 38.734 5.522 -66.981 1.00 80.12 193 LYS A CA 1
ATOM 1508 C C . LYS A 1 193 ? 38.136 5.983 -68.303 1.00 80.12 193 LYS A C 1
ATOM 1510 O O . LYS A 1 193 ? 38.643 5.579 -69.347 1.00 80.12 193 LYS A O 1
ATOM 1515 N N . ALA A 1 194 ? 37.061 6.764 -68.265 1.00 75.44 194 ALA A N 1
ATOM 1516 C CA . ALA A 1 194 ? 36.433 7.314 -69.458 1.00 75.44 194 ALA A CA 1
ATOM 1517 C C . ALA A 1 194 ? 37.369 8.308 -70.159 1.00 75.44 194 ALA A C 1
ATOM 1519 O O . ALA A 1 194 ? 37.509 8.246 -71.377 1.00 75.44 194 ALA A O 1
ATOM 1520 N N . GLU A 1 195 ? 38.074 9.139 -69.393 1.00 76.31 195 GLU A N 1
ATOM 1521 C CA . GLU A 1 195 ? 39.083 10.077 -69.883 1.00 76.31 195 GLU A CA 1
ATOM 1522 C C . GLU A 1 195 ? 40.266 9.342 -70.522 1.00 76.31 195 GLU A C 1
ATOM 1524 O O . GLU A 1 195 ? 40.553 9.560 -71.696 1.00 76.31 195 GLU A O 1
ATOM 1529 N N . LYS A 1 196 ? 40.854 8.350 -69.840 1.00 75.75 196 LYS A N 1
ATOM 1530 C CA . LYS A 1 196 ? 41.918 7.510 -70.424 1.00 75.75 196 LYS A CA 1
ATOM 1531 C C . LYS A 1 196 ? 41.467 6.754 -71.675 1.00 75.75 196 LYS A C 1
ATOM 1533 O O . LYS A 1 196 ? 42.249 6.562 -72.603 1.00 75.75 196 LYS A O 1
ATOM 1538 N N . ALA A 1 197 ? 40.210 6.312 -71.723 1.00 70.44 197 ALA A N 1
ATOM 1539 C CA . ALA A 1 197 ? 39.646 5.677 -72.911 1.00 70.44 197 ALA A CA 1
ATOM 1540 C C . ALA A 1 197 ? 39.428 6.681 -74.058 1.00 70.44 197 ALA A C 1
ATOM 1542 O O . ALA A 1 197 ? 39.579 6.311 -75.223 1.00 70.44 197 ALA A O 1
ATOM 1543 N N . ALA A 1 198 ? 39.092 7.935 -73.753 1.00 72.38 198 ALA A N 1
ATOM 1544 C CA . ALA A 1 198 ? 38.965 9.009 -74.734 1.00 72.38 198 ALA A CA 1
ATOM 1545 C C . ALA A 1 198 ? 40.335 9.460 -75.270 1.00 72.38 198 ALA A C 1
ATOM 1547 O O . ALA A 1 198 ? 40.487 9.635 -76.478 1.00 72.38 198 ALA A O 1
ATOM 1548 N N . GLU A 1 199 ? 41.349 9.569 -74.410 1.00 71.06 199 GLU A N 1
ATOM 1549 C CA . GLU A 1 199 ? 42.736 9.858 -74.797 1.00 71.06 199 GLU A CA 1
ATOM 1550 C C . GLU A 1 199 ? 43.334 8.745 -75.661 1.00 71.06 199 GLU A C 1
ATOM 1552 O O . GLU A 1 199 ? 43.913 9.026 -76.708 1.00 71.06 199 GLU A O 1
ATOM 1557 N N . ALA A 1 200 ? 43.117 7.477 -75.298 1.00 65.56 200 ALA A N 1
ATOM 1558 C CA . ALA A 1 200 ? 43.545 6.342 -76.114 1.00 65.56 200 ALA A CA 1
ATOM 1559 C C . ALA A 1 200 ? 42.890 6.352 -77.507 1.00 65.56 200 ALA A C 1
ATOM 1561 O O . ALA A 1 200 ? 43.541 6.043 -78.501 1.00 65.56 200 ALA A O 1
ATOM 1562 N N . LYS A 1 201 ? 41.618 6.761 -77.605 1.00 65.88 201 LYS A N 1
ATOM 1563 C CA . LYS A 1 201 ? 40.936 6.937 -78.897 1.00 65.88 201 LYS A CA 1
ATOM 1564 C C . LYS A 1 201 ? 41.482 8.126 -79.697 1.00 65.88 201 LYS A C 1
ATOM 1566 O O . LYS A 1 201 ? 41.584 8.020 -80.914 1.00 65.88 201 LYS A O 1
ATOM 1571 N N . ARG A 1 202 ? 41.867 9.228 -79.043 1.00 60.97 202 ARG A N 1
ATOM 1572 C CA . ARG A 1 202 ? 42.508 10.387 -79.698 1.00 60.97 202 ARG A CA 1
ATOM 1573 C C . ARG A 1 202 ? 43.924 10.077 -80.193 1.00 60.97 202 ARG A C 1
ATOM 1575 O O . ARG A 1 202 ? 44.286 10.537 -81.268 1.00 60.97 202 ARG A O 1
ATOM 1582 N N . ALA A 1 203 ? 44.691 9.260 -79.474 1.00 58.25 203 ALA A N 1
ATOM 1583 C CA . ALA A 1 203 ? 46.022 8.817 -79.900 1.00 58.25 203 ALA A CA 1
ATOM 1584 C C . ALA A 1 203 ? 45.985 7.899 -81.140 1.00 58.25 203 ALA A C 1
ATOM 1586 O O . ALA A 1 203 ? 46.902 7.926 -81.952 1.00 58.25 203 ALA A O 1
ATOM 1587 N N . VAL A 1 204 ? 44.907 7.128 -81.322 1.00 58.28 204 VAL A N 1
ATOM 1588 C CA . VAL A 1 204 ? 44.685 6.291 -82.520 1.00 58.28 204 VAL A CA 1
ATOM 1589 C C . VAL A 1 204 ? 44.218 7.119 -83.732 1.00 58.28 204 VAL A C 1
ATOM 1591 O O . VAL A 1 204 ? 44.309 6.653 -84.863 1.00 58.28 204 VAL A O 1
ATOM 1594 N N . ALA A 1 205 ? 43.757 8.356 -83.522 1.00 54.47 205 ALA A N 1
ATOM 1595 C CA . ALA A 1 205 ? 43.226 9.236 -84.565 1.00 54.47 205 ALA A CA 1
ATOM 1596 C C . ALA A 1 205 ? 44.233 10.278 -85.106 1.00 54.47 205 ALA A C 1
ATOM 1598 O O . ALA A 1 205 ? 43.821 11.167 -85.848 1.00 54.47 205 ALA A O 1
ATOM 1599 N N . GLN A 1 206 ? 45.529 10.204 -84.766 1.00 46.66 206 GLN A N 1
ATOM 1600 C CA . GLN A 1 206 ? 46.557 11.040 -85.410 1.00 46.66 206 GLN A CA 1
ATOM 1601 C C . GLN A 1 206 ? 46.922 10.473 -86.798 1.00 46.66 206 GLN A C 1
ATOM 1603 O O . GLN A 1 206 ? 47.421 9.348 -86.870 1.00 46.66 206 GLN A O 1
ATOM 1608 N N . PRO A 1 207 ? 46.705 11.210 -87.906 1.00 44.62 207 PRO A N 1
ATOM 1609 C CA . PRO A 1 207 ? 47.170 10.798 -89.222 1.00 44.62 207 PRO A CA 1
ATOM 1610 C C . PRO A 1 207 ? 48.662 11.121 -89.389 1.00 44.62 207 PRO A C 1
ATOM 1612 O O . PRO A 1 207 ? 49.135 12.177 -88.971 1.00 44.62 207 PRO A O 1
ATOM 1615 N N . ALA A 1 208 ? 49.390 10.197 -90.018 1.00 42.16 208 ALA A N 1
ATOM 1616 C CA . ALA A 1 208 ? 50.765 10.395 -90.459 1.00 42.16 208 ALA A CA 1
ATOM 1617 C C . ALA A 1 208 ? 50.869 11.588 -91.429 1.00 42.16 208 ALA A C 1
ATOM 1619 O O . ALA A 1 208 ? 50.006 11.784 -92.286 1.00 42.16 208 ALA A O 1
ATOM 1620 N N . GLU A 1 209 ? 51.936 12.372 -91.276 1.00 44.91 209 GLU A N 1
ATOM 1621 C CA . GLU A 1 209 ? 52.294 13.508 -92.129 1.00 44.91 209 GLU A CA 1
ATOM 1622 C C . GLU A 1 209 ? 52.340 13.141 -93.624 1.00 44.91 209 GLU A C 1
ATOM 1624 O O . GLU A 1 209 ? 52.834 12.071 -93.989 1.00 44.91 209 GLU A O 1
ATOM 1629 N N . PRO A 1 210 ? 51.973 14.088 -94.508 1.00 40.69 210 PRO A N 1
ATOM 1630 C CA . PRO A 1 210 ? 52.739 14.243 -95.736 1.00 40.69 210 PRO A CA 1
ATOM 1631 C C . PRO A 1 210 ? 53.142 15.708 -95.985 1.00 40.69 210 PRO A C 1
ATOM 1633 O O . PRO A 1 210 ? 52.340 16.637 -95.902 1.00 40.69 210 PRO A O 1
ATOM 1636 N N . LYS A 1 211 ? 54.404 15.906 -96.367 1.00 32.66 211 LYS A N 1
ATOM 1637 C CA . LYS A 1 211 ? 54.949 17.109 -97.028 1.00 32.66 211 LYS A CA 1
ATOM 1638 C C . LYS A 1 211 ? 55.785 16.629 -98.235 1.00 32.66 211 LYS A C 1
ATOM 1640 O O . LYS A 1 211 ? 56.324 15.528 -98.123 1.00 32.66 211 LYS A O 1
ATOM 1645 N N . PRO A 1 212 ? 56.059 17.433 -99.293 1.00 48.84 212 PRO A N 1
ATOM 1646 C CA . PRO A 1 212 ? 55.471 18.727 -99.693 1.00 48.84 212 PRO A CA 1
ATOM 1647 C C . PRO A 1 212 ? 55.172 18.909 -101.222 1.00 48.84 212 PRO A C 1
ATOM 1649 O O . PRO A 1 212 ? 55.834 18.306 -102.054 1.00 48.84 212 PRO A O 1
ATOM 1652 N N . ALA A 1 213 ? 54.275 19.873 -101.529 1.00 36.81 213 ALA A N 1
ATOM 1653 C CA . ALA A 1 213 ? 54.334 20.941 -102.574 1.00 36.81 213 ALA A CA 1
ATOM 1654 C C . ALA A 1 213 ? 54.325 20.588 -104.096 1.00 36.81 213 ALA A C 1
ATOM 1656 O O . ALA A 1 213 ? 54.639 19.452 -104.437 1.00 36.81 213 ALA A O 1
ATOM 1657 N N . PRO A 1 214 ? 54.028 21.539 -105.034 1.00 48.84 214 PRO A N 1
ATOM 1658 C CA . PRO A 1 214 ? 53.885 23.012 -104.892 1.00 48.84 214 PRO A CA 1
ATOM 1659 C C . PRO A 1 214 ? 52.618 23.660 -105.536 1.00 48.84 214 PRO A C 1
ATOM 1661 O O . PRO A 1 214 ? 51.926 23.022 -106.318 1.00 48.84 214 PRO A O 1
ATOM 1664 N N . ALA A 1 215 ? 52.170 24.815 -105.003 1.00 36.97 215 ALA A N 1
ATOM 1665 C CA . ALA A 1 215 ? 52.133 26.185 -105.598 1.00 36.97 215 ALA A CA 1
ATOM 1666 C C . ALA A 1 215 ? 51.211 26.328 -106.836 1.00 36.97 215 ALA A C 1
ATOM 1668 O O . ALA A 1 215 ? 51.333 25.553 -107.768 1.00 36.97 215 ALA A O 1
ATOM 1669 N N . GLU A 1 216 ? 50.209 27.213 -106.891 1.00 36.22 216 GLU A N 1
ATOM 1670 C CA . GLU A 1 216 ? 50.235 28.692 -106.861 1.00 36.22 216 GLU A CA 1
ATOM 1671 C C . GLU A 1 216 ? 48.803 29.223 -106.547 1.00 36.22 216 GLU A C 1
ATOM 1673 O O . GLU A 1 216 ? 47.833 28.580 -106.935 1.00 36.22 216 GLU A O 1
ATOM 1678 N N . VAL A 1 217 ? 48.614 30.213 -105.649 1.00 38.91 217 VAL A N 1
ATOM 1679 C CA . VAL A 1 217 ? 48.359 31.665 -105.924 1.00 38.91 217 VAL A CA 1
ATOM 1680 C C . VAL A 1 217 ? 47.009 31.894 -106.649 1.00 38.91 217 VAL A C 1
ATOM 1682 O O . VAL A 1 217 ? 46.788 31.312 -107.696 1.00 38.91 217 VAL A O 1
ATOM 1685 N N . ALA A 1 218 ? 46.041 32.717 -106.232 1.00 36.44 218 ALA A N 1
ATOM 1686 C CA . ALA A 1 218 ? 45.897 33.721 -105.180 1.00 36.44 218 ALA A CA 1
ATOM 1687 C C . ALA A 1 218 ? 44.405 34.115 -105.026 1.00 36.44 218 ALA A C 1
ATOM 1689 O O . ALA A 1 218 ? 43.597 33.879 -105.918 1.00 36.44 218 ALA A O 1
ATOM 1690 N N . GLU A 1 219 ? 44.134 34.785 -103.901 1.00 34.78 219 GLU A N 1
ATOM 1691 C CA . GLU A 1 219 ? 43.146 35.860 -103.686 1.00 34.78 219 GLU A CA 1
ATOM 1692 C C . GLU A 1 219 ? 41.630 35.565 -103.690 1.00 34.78 219 GLU A C 1
ATOM 1694 O O . GLU A 1 219 ? 40.943 35.474 -104.701 1.00 34.78 219 GLU A O 1
ATOM 1699 N N . ALA A 1 220 ? 41.113 35.539 -102.457 1.00 40.25 220 ALA A N 1
ATOM 1700 C CA . ALA A 1 220 ? 39.778 35.977 -102.035 1.00 40.25 220 ALA A CA 1
ATOM 1701 C C . ALA A 1 220 ? 39.729 37.545 -101.997 1.00 40.25 220 ALA A C 1
ATOM 1703 O O . ALA A 1 220 ? 40.802 38.128 -102.172 1.00 40.25 220 ALA A O 1
ATOM 1704 N N . PRO A 1 221 ? 38.619 38.265 -101.666 1.00 53.06 221 PRO A N 1
ATOM 1705 C CA . PRO A 1 221 ? 37.482 37.779 -100.874 1.00 53.06 221 PRO A CA 1
ATOM 1706 C C . PRO A 1 221 ? 36.087 38.43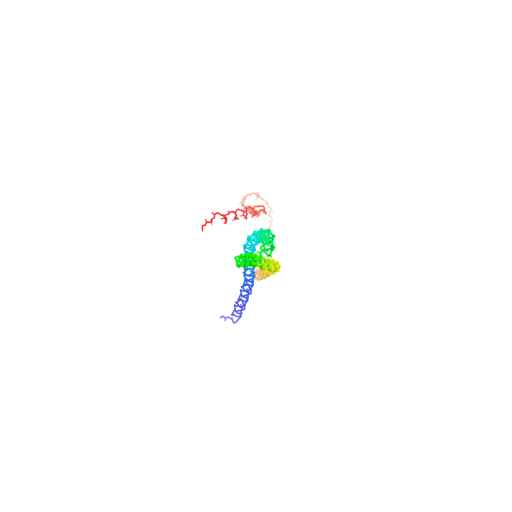9 -101.087 1.00 53.06 221 PRO A C 1
ATOM 1708 O O . PRO A 1 221 ? 35.878 39.297 -101.935 1.00 53.06 221 PRO A O 1
ATOM 1711 N N . GLU A 1 222 ? 35.186 38.011 -100.189 1.00 43.16 222 GLU A N 1
ATOM 1712 C CA . GLU A 1 222 ? 33.941 38.625 -99.688 1.00 43.16 222 GLU A CA 1
ATOM 1713 C C . GLU A 1 222 ? 32.656 38.503 -100.519 1.00 43.16 222 GLU A C 1
ATOM 1715 O O . GLU A 1 222 ? 32.573 39.021 -101.620 1.00 43.16 222 GLU A O 1
ATOM 1720 N N . ILE A 1 223 ? 31.627 37.872 -99.917 1.00 35.78 223 ILE A N 1
ATOM 1721 C CA . ILE A 1 223 ? 30.214 38.316 -99.849 1.00 35.78 223 ILE A CA 1
ATOM 1722 C C . ILE A 1 223 ? 29.422 37.404 -98.877 1.00 35.78 223 ILE A C 1
ATOM 1724 O O . ILE A 1 223 ? 29.519 36.183 -98.954 1.00 35.78 223 ILE A O 1
ATOM 1728 N N . GLY A 1 224 ? 28.566 38.026 -98.049 1.00 36.31 224 GLY A N 1
ATOM 1729 C CA . GLY A 1 224 ? 27.262 37.484 -97.608 1.00 36.31 224 GLY A CA 1
ATOM 1730 C C . GLY A 1 224 ? 27.268 36.757 -96.261 1.00 36.31 224 GLY A C 1
ATOM 1731 O O . GLY A 1 224 ? 27.622 35.590 -96.192 1.00 36.31 224 GLY A O 1
ATOM 1732 N N . ARG A 1 225 ? 27.040 37.436 -95.131 1.00 39.00 225 ARG A N 1
ATOM 1733 C CA . ARG A 1 225 ? 25.726 37.746 -94.517 1.00 39.00 225 ARG A CA 1
ATOM 1734 C C . ARG A 1 225 ? 24.726 36.580 -94.422 1.00 39.00 225 ARG A C 1
ATOM 1736 O O . ARG A 1 225 ? 24.136 36.177 -95.414 1.00 39.00 225 ARG A O 1
ATOM 1743 N N . ASP A 1 226 ? 24.492 36.246 -93.155 1.00 38.62 226 ASP A N 1
ATOM 1744 C CA . ASP A 1 226 ? 23.218 36.017 -92.470 1.00 38.62 226 ASP A CA 1
ATOM 1745 C C . ASP A 1 226 ? 22.423 34.711 -92.624 1.00 38.62 226 ASP A C 1
ATOM 1747 O O . ASP A 1 226 ? 22.031 34.276 -93.700 1.00 38.62 226 ASP A O 1
ATOM 1751 N N . ALA A 1 227 ? 22.075 34.247 -91.415 1.00 40.66 227 ALA A N 1
ATOM 1752 C CA . ALA A 1 227 ? 20.873 33.548 -90.978 1.00 40.66 227 ALA A CA 1
ATOM 1753 C C . ALA A 1 227 ? 20.730 32.053 -91.297 1.00 40.66 227 ALA A C 1
ATOM 1755 O O . ALA A 1 227 ? 20.316 31.653 -92.379 1.00 40.66 227 ALA A O 1
ATOM 1756 N N . ALA A 1 228 ? 20.897 31.240 -90.251 1.00 38.81 228 ALA A N 1
ATOM 1757 C CA . ALA A 1 228 ? 19.894 30.238 -89.906 1.00 38.81 228 ALA A CA 1
ATOM 1758 C C . ALA A 1 228 ? 19.957 29.933 -88.403 1.00 38.81 228 ALA A C 1
ATOM 1760 O O . ALA A 1 228 ? 21.006 29.600 -87.853 1.00 38.81 228 ALA A O 1
ATOM 1761 N N . GLU A 1 229 ? 18.806 30.113 -87.771 1.00 46.47 229 GLU A N 1
ATOM 1762 C CA . GLU A 1 229 ? 18.464 29.772 -86.398 1.00 46.47 229 GLU A CA 1
ATOM 1763 C C . GLU A 1 229 ? 18.700 28.280 -86.113 1.00 46.47 229 GLU A C 1
ATOM 1765 O O . GLU A 1 229 ? 18.371 27.422 -86.931 1.00 46.47 229 GLU A O 1
ATOM 1770 N N . SER A 1 230 ? 19.185 27.954 -84.914 1.00 45.66 230 SER A N 1
ATOM 1771 C CA . SER A 1 230 ? 18.750 26.726 -84.247 1.00 45.66 230 SER A CA 1
ATOM 1772 C 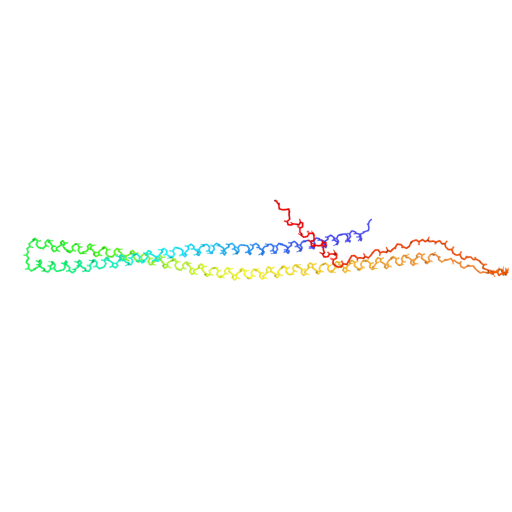C . SER A 1 230 ? 18.774 26.924 -82.737 1.00 45.66 230 SER A C 1
ATOM 1774 O O . SER A 1 230 ? 19.800 27.278 -82.154 1.00 45.66 230 SER A O 1
ATOM 1776 N N . GLU A 1 231 ? 17.602 26.712 -82.162 1.00 44.19 231 GLU A N 1
ATOM 1777 C CA . GLU A 1 231 ? 17.178 26.873 -80.780 1.00 44.19 231 GLU A CA 1
ATOM 1778 C C . GLU A 1 231 ? 18.176 26.318 -79.753 1.00 44.19 231 GLU A C 1
ATOM 1780 O O . GLU A 1 231 ? 18.594 25.161 -79.803 1.00 44.19 231 GLU A O 1
ATOM 1785 N N . ALA A 1 232 ? 18.532 27.165 -78.788 1.00 42.06 232 ALA A N 1
ATOM 1786 C CA . ALA A 1 232 ? 19.139 26.744 -77.538 1.00 42.06 232 ALA A CA 1
ATOM 1787 C C . ALA A 1 232 ? 18.009 26.468 -76.536 1.00 42.06 232 ALA A C 1
ATOM 1789 O O . ALA A 1 232 ? 17.380 27.401 -76.040 1.00 42.06 232 ALA A O 1
ATOM 1790 N N . GLU A 1 233 ? 17.748 25.193 -76.245 1.00 48.06 233 GLU A N 1
ATOM 1791 C CA . GLU A 1 233 ? 16.972 24.805 -75.066 1.00 48.06 233 GLU A CA 1
ATOM 1792 C C . GLU A 1 233 ? 17.804 25.082 -73.804 1.00 48.06 233 GLU A C 1
ATOM 1794 O O . GLU A 1 233 ? 18.903 24.549 -73.618 1.00 48.06 233 GLU A O 1
ATOM 1799 N N . GLU A 1 234 ? 17.275 25.941 -72.933 1.00 54.44 234 GLU A N 1
ATOM 1800 C CA . GLU A 1 234 ? 17.764 26.135 -71.571 1.00 54.44 234 GLU A CA 1
ATOM 1801 C C . GLU A 1 234 ? 17.670 24.824 -70.768 1.00 54.44 234 GLU A C 1
ATOM 1803 O O . GLU A 1 234 ? 16.628 24.163 -70.782 1.00 54.44 234 GLU A O 1
ATOM 1808 N N . PRO A 1 235 ? 18.687 24.449 -69.971 1.00 46.88 235 PRO A N 1
ATOM 1809 C CA . PRO A 1 235 ? 18.474 23.484 -68.908 1.00 46.88 235 PRO A CA 1
ATOM 1810 C C . PRO A 1 235 ? 17.666 24.159 -67.792 1.00 46.88 235 PRO A C 1
ATOM 1812 O O . PRO A 1 235 ? 18.142 25.082 -67.130 1.00 46.88 235 PRO A O 1
ATOM 1815 N N . GLY A 1 236 ? 16.435 23.679 -67.600 1.00 47.47 236 GLY A N 1
ATOM 1816 C CA . GLY A 1 236 ? 15.509 24.138 -66.571 1.00 47.47 236 GLY A CA 1
ATOM 1817 C C . GLY A 1 236 ? 16.144 24.230 -65.181 1.00 47.47 236 GLY A C 1
ATOM 1818 O O . GLY A 1 236 ? 16.869 23.337 -64.732 1.00 47.47 236 GLY A O 1
ATOM 1819 N N . ALA A 1 237 ? 15.851 25.342 -64.510 1.00 56.59 237 ALA A N 1
ATOM 1820 C CA . ALA A 1 237 ? 16.258 25.632 -63.147 1.00 56.59 237 ALA A CA 1
ATOM 1821 C C . ALA A 1 237 ? 15.828 24.514 -62.180 1.00 56.59 237 ALA A C 1
ATOM 1823 O O . ALA A 1 237 ? 14.700 24.025 -62.220 1.00 56.59 237 ALA A O 1
ATOM 1824 N N . ALA A 1 238 ? 16.738 24.125 -61.286 1.00 59.03 238 ALA A N 1
ATOM 1825 C CA . ALA A 1 238 ? 16.416 23.249 -60.167 1.00 59.03 238 ALA A CA 1
ATOM 1826 C C . ALA A 1 238 ? 15.374 23.928 -59.250 1.00 59.03 238 ALA A C 1
ATOM 1828 O O . ALA A 1 238 ? 15.514 25.126 -58.986 1.00 59.03 238 ALA A O 1
ATOM 1829 N N . PRO A 1 239 ? 14.367 23.193 -58.738 1.00 60.50 239 PRO A N 1
ATOM 1830 C CA . PRO A 1 239 ? 13.349 23.767 -57.865 1.00 60.50 239 PRO A CA 1
ATOM 1831 C C . PRO A 1 239 ? 13.993 24.275 -56.576 1.00 60.50 239 PRO A C 1
ATOM 1833 O O . PRO A 1 239 ? 14.852 23.602 -55.984 1.00 60.50 239 PRO A O 1
ATOM 1836 N N . SER A 1 240 ? 13.589 25.474 -56.161 1.00 67.94 240 SER A N 1
ATOM 1837 C CA . SER A 1 240 ? 14.117 26.129 -54.969 1.00 67.94 240 SER A CA 1
ATOM 1838 C C . SER A 1 240 ? 13.780 25.323 -53.709 1.00 67.94 240 SER A C 1
ATOM 1840 O O . SER A 1 240 ? 12.864 24.498 -53.675 1.00 67.94 240 SER A O 1
ATOM 1842 N N . LEU A 1 241 ? 14.562 25.542 -52.653 1.00 60.88 241 LEU A N 1
ATOM 1843 C CA . LEU A 1 241 ? 14.444 24.837 -51.371 1.00 60.88 241 LEU A CA 1
ATOM 1844 C C . LEU A 1 241 ? 13.041 24.964 -50.742 1.00 60.88 241 LEU A C 1
ATOM 1846 O O . LEU A 1 241 ? 12.617 24.067 -50.014 1.00 60.88 241 LEU A O 1
ATOM 1850 N N . ASP A 1 242 ? 12.310 26.022 -51.090 1.00 60.81 242 ASP A N 1
ATOM 1851 C CA . ASP A 1 242 ? 10.948 26.272 -50.621 1.00 60.81 242 ASP A CA 1
ATOM 1852 C C . ASP A 1 242 ? 9.915 25.374 -51.333 1.00 60.81 242 ASP A C 1
ATOM 1854 O O . ASP A 1 242 ? 9.036 24.814 -50.678 1.00 60.81 242 ASP A O 1
ATOM 1858 N N . GLU A 1 243 ? 10.077 25.102 -52.635 1.00 60.31 243 GLU A N 1
ATOM 1859 C CA . GLU A 1 243 ? 9.211 24.156 -53.365 1.00 60.31 243 GLU A CA 1
ATOM 1860 C C . GLU A 1 243 ? 9.421 22.701 -52.912 1.00 60.31 243 GLU A C 1
ATOM 1862 O O . GLU A 1 243 ? 8.486 21.895 -52.915 1.00 60.31 243 GLU A O 1
ATOM 1867 N N . GLN A 1 244 ? 10.634 22.355 -52.467 1.00 60.72 244 GLN A N 1
ATOM 1868 C CA . GLN A 1 244 ? 10.928 21.021 -51.934 1.00 60.72 244 GLN A CA 1
ATOM 1869 C C . GLN A 1 244 ? 10.350 20.811 -50.526 1.00 60.72 244 GLN A C 1
ATOM 1871 O O . GLN A 1 244 ? 9.934 19.698 -50.197 1.00 60.72 244 GLN A O 1
ATOM 1876 N N . MET A 1 245 ? 10.262 21.863 -49.706 1.00 62.97 245 MET A N 1
ATOM 1877 C CA . MET A 1 245 ? 9.629 21.785 -48.384 1.00 62.97 245 MET A CA 1
ATOM 1878 C C . MET A 1 245 ? 8.103 21.658 -48.468 1.00 62.97 245 MET A C 1
ATOM 1880 O O . MET A 1 245 ? 7.513 20.872 -47.722 1.00 62.97 245 MET A O 1
ATOM 1884 N N . ASP A 1 246 ? 7.463 22.336 -49.422 1.00 64.88 246 ASP A N 1
ATOM 1885 C CA . ASP A 1 246 ? 6.013 22.226 -49.627 1.00 64.88 246 ASP A CA 1
ATOM 1886 C C . ASP A 1 246 ? 5.580 20.842 -50.137 1.00 64.88 246 ASP A C 1
ATOM 1888 O O . ASP A 1 246 ? 4.496 20.356 -49.792 1.00 64.88 246 ASP A O 1
ATOM 1892 N N . ALA A 1 247 ? 6.436 20.161 -50.905 1.00 60.53 247 ALA A N 1
ATOM 1893 C CA . ALA A 1 247 ? 6.198 18.784 -51.336 1.00 60.53 247 ALA A CA 1
ATOM 1894 C C . ALA A 1 247 ? 6.277 17.776 -50.170 1.00 60.53 247 ALA A C 1
ATOM 1896 O O . ALA A 1 247 ? 5.513 16.809 -50.133 1.00 60.53 247 ALA A O 1
ATOM 1897 N N . ILE A 1 248 ? 7.151 18.016 -49.185 1.00 60.12 248 ILE A N 1
ATOM 1898 C CA . ILE A 1 248 ? 7.302 17.159 -47.996 1.00 60.12 248 ILE A CA 1
ATOM 1899 C C . ILE A 1 248 ? 6.129 17.349 -47.023 1.00 60.12 248 ILE A C 1
ATOM 1901 O O . ILE A 1 248 ? 5.622 16.370 -46.461 1.00 60.12 248 ILE A O 1
ATOM 1905 N N . ASN A 1 249 ? 5.637 18.581 -46.871 1.00 61.88 249 ASN A N 1
ATOM 1906 C CA . ASN A 1 249 ? 4.470 18.853 -46.032 1.00 61.88 249 ASN A CA 1
ATOM 1907 C C . ASN A 1 249 ? 3.183 18.261 -46.631 1.00 61.88 249 ASN A C 1
ATOM 1909 O O . ASN A 1 249 ? 2.422 17.617 -45.910 1.00 61.88 249 ASN A O 1
ATOM 1913 N N . ARG A 1 250 ? 2.986 18.333 -47.959 1.00 61.66 250 ARG A N 1
ATOM 1914 C CA . ARG A 1 250 ? 1.841 17.676 -48.624 1.00 61.66 250 ARG A CA 1
ATOM 1915 C C . ARG A 1 250 ? 1.863 16.146 -48.537 1.00 61.66 250 ARG A C 1
ATOM 1917 O O . ARG A 1 250 ? 0.801 15.529 -48.496 1.00 61.66 250 ARG A O 1
ATOM 1924 N N . ALA A 1 251 ? 3.040 15.522 -48.483 1.00 57.88 251 ALA A N 1
ATOM 1925 C CA . ALA A 1 251 ? 3.146 14.072 -48.311 1.00 57.88 251 A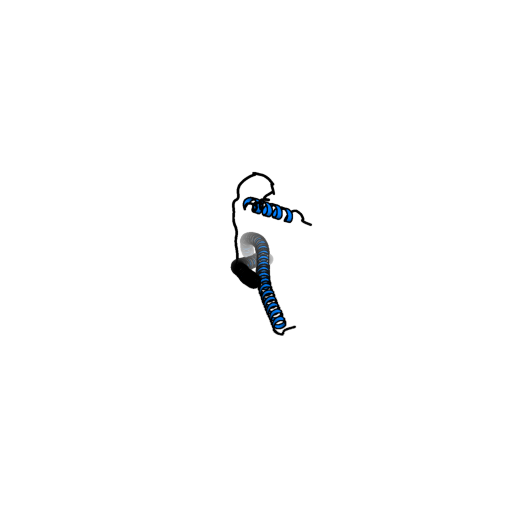LA A CA 1
ATOM 1926 C C . ALA A 1 251 ? 2.801 13.618 -46.879 1.00 57.88 251 ALA A C 1
ATOM 1928 O O . ALA A 1 251 ? 2.260 12.525 -46.695 1.00 57.88 251 ALA A O 1
ATOM 1929 N N . SER A 1 252 ? 3.061 14.469 -45.880 1.00 53.56 252 SER A N 1
ATOM 1930 C CA . SER A 1 252 ? 2.840 14.157 -44.462 1.00 53.56 252 SER A CA 1
ATOM 1931 C C . SER A 1 252 ? 1.358 14.193 -44.066 1.00 53.56 252 SER A C 1
ATOM 1933 O O . SER A 1 252 ? 0.923 13.349 -43.281 1.00 53.56 252 SER A O 1
ATOM 1935 N N . ASP A 1 253 ? 0.553 15.063 -44.682 1.00 49.75 253 ASP A N 1
ATOM 1936 C CA . ASP A 1 253 ? -0.897 15.128 -44.428 1.00 49.75 253 ASP A CA 1
ATOM 1937 C C . ASP A 1 253 ? -1.691 13.962 -45.056 1.00 49.75 253 ASP A C 1
ATOM 1939 O O . ASP A 1 253 ? -2.795 13.643 -44.608 1.00 49.75 253 ASP A O 1
ATOM 1943 N N . SER A 1 254 ? -1.127 13.250 -46.043 1.00 49.56 254 SER A N 1
ATOM 1944 C CA . SER A 1 254 ? -1.805 12.093 -46.662 1.00 49.56 254 SER A CA 1
ATOM 1945 C C . SER A 1 254 ? -1.691 10.792 -45.853 1.00 49.56 254 SER A C 1
ATOM 1947 O O . SER A 1 254 ? -2.455 9.859 -46.083 1.00 49.56 254 SER A O 1
ATOM 1949 N N . ILE A 1 255 ? -0.785 10.724 -44.869 1.00 52.94 255 ILE A N 1
ATOM 1950 C CA . ILE A 1 255 ? -0.580 9.518 -44.043 1.00 52.94 255 ILE A CA 1
ATOM 1951 C C . ILE A 1 255 ? -1.546 9.484 -42.842 1.00 52.94 255 ILE A C 1
ATOM 1953 O O . ILE A 1 255 ? -1.792 8.421 -42.277 1.00 52.94 255 ILE A O 1
ATOM 1957 N N . PHE A 1 256 ? -2.165 10.615 -42.482 1.00 49.34 256 PHE A N 1
ATOM 1958 C CA . PHE A 1 256 ? -3.090 10.709 -41.343 1.00 49.34 256 PHE A CA 1
ATOM 1959 C C . PHE A 1 256 ? -4.585 10.609 -41.700 1.00 49.34 256 PHE A C 1
ATOM 1961 O O . PHE A 1 256 ? -5.422 10.675 -40.800 1.00 49.34 256 PHE A O 1
ATOM 1968 N N . THR A 1 257 ? -4.948 10.409 -42.974 1.00 51.06 257 THR A N 1
ATOM 1969 C CA . THR A 1 257 ? -6.360 10.357 -43.421 1.00 51.06 257 THR A CA 1
ATOM 1970 C C . THR A 1 257 ? -6.857 8.991 -43.902 1.00 51.06 257 THR A C 1
ATOM 1972 O O . THR A 1 257 ? -8.040 8.851 -44.200 1.00 51.06 257 THR A O 1
ATOM 1975 N N . THR A 1 258 ? -6.035 7.942 -43.869 1.00 48.62 258 THR A N 1
ATOM 1976 C CA . THR A 1 258 ? -6.505 6.554 -44.032 1.00 48.62 258 THR A CA 1
ATOM 1977 C C . THR A 1 258 ? -6.297 5.768 -42.747 1.00 48.62 258 THR A C 1
ATOM 1979 O O . THR A 1 258 ? -5.400 4.936 -42.638 1.00 48.62 258 THR A O 1
ATOM 1982 N N . GLY A 1 259 ? -7.135 6.066 -41.755 1.00 46.72 259 GLY A N 1
ATOM 1983 C CA . GLY A 1 259 ? -7.478 5.101 -40.720 1.00 46.72 259 GLY A CA 1
ATOM 1984 C C . GLY A 1 259 ? -8.564 4.166 -41.239 1.00 46.72 259 GLY A C 1
ATOM 1985 O O . GLY A 1 259 ? -9.505 4.665 -41.840 1.00 46.72 259 GLY A O 1
ATOM 1986 N N . TRP A 1 260 ? -8.387 2.861 -41.022 1.00 43.78 260 TRP A N 1
ATOM 1987 C CA . TRP A 1 260 ? -9.365 1.829 -40.638 1.00 43.78 260 TRP A CA 1
ATOM 1988 C C . TRP A 1 260 ? -8.562 0.616 -40.156 1.00 43.78 260 TRP A C 1
ATOM 1990 O O . TRP A 1 260 ? -7.589 0.246 -40.851 1.00 43.78 260 TRP A O 1
#

Radius of gyration: 51.08 Å; chains: 1; bounding box: 89×56×163 Å

pLDDT: mean 79.08, std 18.94, range [32.66, 97.06]